Protein AF-0000000085075374 (afdb_homodimer)

Structure (mmCIF, N/CA/C/O backbone):
data_AF-0000000085075374-model_v1
#
loop_
_entity.id
_entity.type
_entity.pdbx_description
1 polymer 'UBC core domain-containing protein'
#
loop_
_atom_site.group_PDB
_atom_site.id
_atom_site.type_symbol
_atom_site.label_atom_id
_atom_site.label_alt_id
_atom_site.label_comp_id
_atom_site.label_asym_id
_atom_site.label_entity_id
_atom_site.label_seq_id
_atom_site.pdbx_PDB_ins_code
_atom_site.Cartn_x
_atom_site.Cartn_y
_atom_site.Cartn_z
_atom_site.occupancy
_atom_site.B_iso_or_equiv
_atom_site.auth_seq_id
_atom_site.auth_comp_id
_atom_site.auth_asym_id
_atom_site.auth_atom_id
_atom_site.pdbx_PDB_model_num
ATOM 1 N N . MET A 1 1 ? -16.562 29.297 14.969 1 75.25 1 MET A N 1
ATOM 2 C CA . MET A 1 1 ? -15.469 29.859 14.188 1 75.25 1 MET A CA 1
ATOM 3 C C . MET A 1 1 ? -14.445 28.797 13.82 1 75.25 1 MET A C 1
ATOM 5 O O . MET A 1 1 ? -14.445 27.703 14.398 1 75.25 1 MET A O 1
ATOM 9 N N . VAL A 1 2 ? -13.727 29.109 12.766 1 80.56 2 VAL A N 1
ATOM 10 C CA . VAL A 1 2 ? -12.695 28.188 12.297 1 80.56 2 VAL A CA 1
ATOM 11 C C . VAL A 1 2 ? -11.812 27.75 13.469 1 80.56 2 VAL A C 1
ATOM 13 O O . VAL A 1 2 ? -11.508 26.562 13.609 1 80.56 2 VAL A O 1
ATOM 16 N N . ALA A 1 3 ? -11.523 28.656 14.43 1 77.69 3 ALA A N 1
ATOM 17 C CA . ALA A 1 3 ? -10.625 28.375 15.547 1 77.69 3 ALA A CA 1
ATOM 18 C C . ALA A 1 3 ? -11.234 27.344 16.484 1 77.69 3 ALA A C 1
ATOM 20 O O . ALA A 1 3 ? -10.539 26.438 16.969 1 77.69 3 ALA A O 1
ATOM 21 N N . ASP A 1 4 ? -12.484 27.484 16.766 1 83.12 4 ASP A N 1
ATOM 22 C CA . ASP A 1 4 ? -13.148 26.547 17.672 1 83.12 4 ASP A CA 1
ATOM 23 C C . ASP A 1 4 ? -13.211 25.141 17.078 1 83.12 4 ASP A C 1
ATOM 25 O O . ASP A 1 4 ? -12.938 24.156 17.766 1 83.12 4 ASP A O 1
ATOM 29 N N . ARG A 1 5 ? -13.516 25.125 15.844 1 87.94 5 ARG A N 1
ATOM 30 C CA . ARG A 1 5 ? -13.609 23.844 15.164 1 87.94 5 ARG A CA 1
ATOM 31 C C . ARG A 1 5 ? -12.266 23.109 15.164 1 87.94 5 ARG A C 1
ATOM 33 O O . ARG A 1 5 ? -12.203 21.906 15.43 1 87.94 5 ARG A O 1
ATOM 40 N N . LEU A 1 6 ? -11.211 23.859 14.906 1 93.25 6 LEU A N 1
ATOM 41 C CA . LEU A 1 6 ? -9.891 23.25 14.773 1 93.25 6 LEU A CA 1
ATOM 42 C C . LEU A 1 6 ? -9.391 22.75 16.125 1 93.25 6 LEU A C 1
ATOM 44 O O . LEU A 1 6 ? -8.703 21.734 16.203 1 93.25 6 LEU A O 1
ATOM 48 N N . SER A 1 7 ? -9.766 23.516 17.156 1 92.44 7 SER A N 1
ATOM 49 C CA . SER A 1 7 ? -9.422 23.047 18.484 1 92.44 7 SER A CA 1
ATOM 50 C C . SER A 1 7 ? -10.062 21.703 18.781 1 92.44 7 SER A C 1
ATOM 52 O O . SER A 1 7 ? -9.414 20.797 19.312 1 92.44 7 SER A O 1
ATOM 54 N N . ASP A 1 8 ? -11.297 21.594 18.406 1 95.06 8 ASP A N 1
ATOM 55 C CA . ASP A 1 8 ? -12.016 20.328 18.594 1 95.06 8 ASP A CA 1
ATOM 56 C C . ASP A 1 8 ? -11.383 19.219 17.766 1 95.06 8 ASP A C 1
ATOM 58 O O . ASP A 1 8 ? -11.258 18.078 18.25 1 95.06 8 ASP A O 1
ATOM 62 N N . GLU A 1 9 ? -11.008 19.5 16.594 1 96.75 9 GLU A N 1
ATOM 63 C CA . GLU A 1 9 ? -10.414 18.5 15.703 1 96.75 9 GLU A CA 1
ATOM 64 C C . GLU A 1 9 ? -9.062 18.016 16.234 1 96.75 9 GLU A C 1
ATOM 66 O O . GLU A 1 9 ? -8.742 16.844 16.156 1 96.75 9 GLU A O 1
ATOM 71 N N . VAL A 1 10 ? -8.344 18.938 16.75 1 96 10 VAL A N 1
ATOM 72 C CA . VAL A 1 10 ? -7.051 18.609 17.359 1 96 10 VAL A CA 1
ATOM 73 C C . VAL A 1 10 ? -7.242 17.641 18.516 1 96 10 VAL A C 1
ATOM 75 O O . VAL A 1 10 ? -6.555 16.625 18.594 1 96 10 VAL A O 1
ATOM 78 N N . ASP A 1 11 ? -8.172 17.969 19.312 1 95.56 11 ASP A N 1
ATOM 79 C CA . ASP A 1 11 ? -8.461 17.109 20.453 1 95.56 11 ASP A CA 1
ATOM 80 C C . ASP A 1 11 ? -8.938 15.727 19.984 1 95.56 11 ASP A C 1
ATOM 82 O O . ASP A 1 11 ? -8.602 14.711 20.594 1 95.56 11 ASP A O 1
ATOM 86 N N . ALA A 1 12 ? -9.703 15.742 18.953 1 96.19 12 ALA A N 1
ATOM 87 C CA . ALA A 1 12 ? -10.258 14.5 18.422 1 96.19 12 ALA A CA 1
ATOM 88 C C . ALA A 1 12 ? -9.156 13.578 17.906 1 96.19 12 ALA A C 1
ATOM 90 O O . ALA A 1 12 ? -9.227 12.359 18.078 1 96.19 12 ALA A O 1
ATOM 91 N N . ILE A 1 13 ? -8.133 14.117 17.297 1 96.62 13 ILE A N 1
ATOM 92 C CA . ILE A 1 13 ? -7.023 13.336 16.766 1 96.62 13 ILE A CA 1
ATOM 93 C C . ILE A 1 13 ? -6.352 12.562 17.891 1 96.62 13 ILE A C 1
ATOM 95 O O . ILE A 1 13 ? -6.137 11.352 17.781 1 96.62 13 ILE A O 1
ATOM 99 N N . TYR A 1 14 ? -6.094 13.258 18.953 1 95.56 14 TYR A N 1
ATOM 100 C CA . TYR A 1 14 ? -5.41 12.656 20.094 1 95.56 14 TYR A CA 1
ATOM 101 C C . TYR A 1 14 ? -6.242 11.523 20.688 1 95.56 14 TYR A C 1
ATOM 103 O O . TYR A 1 14 ? -5.723 10.43 20.953 1 95.56 14 TYR A O 1
ATOM 111 N N . LYS A 1 15 ? -7.492 11.742 20.844 1 96.19 15 LYS A N 1
ATOM 112 C CA . LYS A 1 15 ? -8.391 10.773 21.484 1 96.19 15 LYS A CA 1
ATOM 113 C C . LYS A 1 15 ? -8.578 9.547 20.594 1 96.19 15 LYS A C 1
ATOM 115 O O . LYS A 1 15 ? -8.453 8.414 21.062 1 96.19 15 LYS A O 1
ATOM 120 N N . ILE A 1 16 ? -8.812 9.766 19.328 1 96.06 16 ILE A N 1
ATOM 121 C CA . ILE A 1 16 ? -9.148 8.688 18.422 1 96.06 16 ILE A CA 1
ATOM 122 C C . ILE A 1 16 ? -7.922 7.809 18.172 1 96.06 16 ILE A C 1
ATOM 124 O O . ILE A 1 16 ? -8.047 6.598 17.984 1 96.06 16 ILE A O 1
ATOM 128 N N . THR A 1 17 ? -6.73 8.352 18.219 1 96.38 17 THR A N 1
ATOM 129 C CA . THR A 1 17 ? -5.508 7.609 17.953 1 96.38 17 THR A CA 1
ATOM 130 C C . THR A 1 17 ? -4.898 7.078 19.25 1 96.38 17 THR A C 1
ATOM 132 O O . THR A 1 17 ? -3.777 6.566 19.25 1 96.38 17 THR A O 1
ATOM 135 N N . ASP A 1 18 ? -5.613 7.273 20.328 1 96.06 18 ASP A N 1
ATOM 136 C CA . ASP A 1 18 ? -5.152 6.84 21.641 1 96.06 18 ASP A CA 1
ATOM 137 C C . ASP A 1 18 ? -3.791 7.449 21.969 1 96.06 18 ASP A C 1
ATOM 139 O O . ASP A 1 18 ? -2.881 6.742 22.406 1 96.06 18 ASP A O 1
ATOM 143 N N . GLY A 1 19 ? -3.625 8.711 21.609 1 95.62 19 GLY A N 1
ATOM 144 C CA . GLY A 1 19 ? -2.455 9.484 22 1 95.62 19 GLY A CA 1
ATOM 145 C C . GLY A 1 19 ? -1.266 9.258 21.078 1 95.62 19 GLY A C 1
ATOM 146 O O . GLY A 1 19 ? -0.197 9.836 21.297 1 95.62 19 GLY A O 1
ATOM 147 N N . LYS A 1 20 ? -1.366 8.461 20.047 1 95.69 20 LYS A N 1
ATOM 148 C CA . LYS A 1 20 ? -0.254 8.141 19.156 1 95.69 20 LYS A CA 1
ATOM 149 C C . LYS A 1 20 ? 0.109 9.328 18.281 1 95.69 20 LYS A C 1
ATOM 151 O O . LYS A 1 20 ? 1.283 9.547 17.969 1 95.69 20 LYS A O 1
ATOM 156 N N . VAL A 1 21 ? -0.966 10.031 17.891 1 97.69 21 VAL A N 1
ATOM 157 C CA . VAL A 1 21 ? -0.763 11.219 17.062 1 97.69 21 VAL A CA 1
ATOM 158 C C . VAL A 1 21 ? -1.035 12.469 17.891 1 97.69 21 VAL A C 1
ATOM 160 O O . VAL A 1 21 ? -2.096 12.594 18.516 1 97.69 21 VAL A O 1
ATOM 163 N N . LYS A 1 22 ? -0.134 13.312 17.891 1 96.38 22 LYS A N 1
ATOM 164 C CA . LYS A 1 22 ? -0.275 14.57 18.625 1 96.38 22 LYS A CA 1
ATOM 165 C C . LYS A 1 22 ? -0.404 15.75 17.672 1 96.38 22 LYS A C 1
ATOM 167 O O . LYS A 1 22 ? 0.266 15.797 16.641 1 96.38 22 LYS A O 1
ATOM 172 N N . ALA A 1 23 ? -1.249 16.609 18.078 1 97.44 23 ALA A N 1
ATOM 173 C CA . ALA A 1 23 ? -1.458 17.828 17.281 1 97.44 23 ALA A CA 1
ATOM 174 C C . ALA A 1 23 ? -1.621 19.047 18.188 1 97.44 23 ALA A C 1
ATOM 176 O O . ALA A 1 23 ? -2.086 18.938 19.328 1 97.44 23 ALA A O 1
ATOM 177 N N . ARG A 1 24 ? -1.181 20.219 17.641 1 96.19 24 ARG A N 1
ATOM 178 C CA . ARG A 1 24 ? -1.359 21.469 18.375 1 96.19 24 ARG A CA 1
ATOM 179 C C . ARG A 1 24 ? -1.44 22.656 17.422 1 96.19 24 ARG A C 1
ATOM 181 O O . ARG A 1 24 ? -0.878 22.625 16.328 1 96.19 24 ARG A O 1
ATOM 188 N N . LYS A 1 25 ? -2.127 23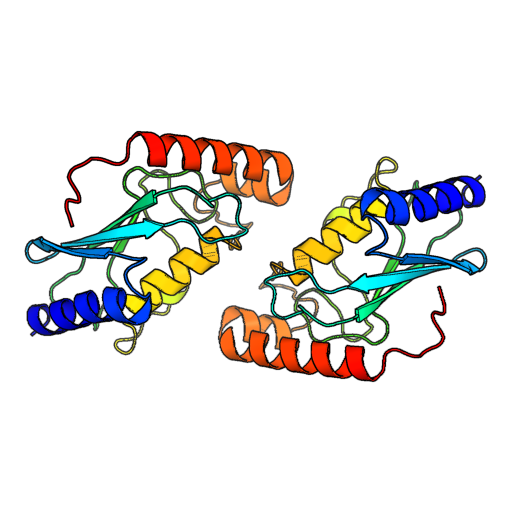.594 17.922 1 95.19 25 LYS A N 1
ATOM 189 C CA . LYS A 1 25 ? -2.137 24.859 17.203 1 95.19 25 LYS A CA 1
ATOM 190 C C . LYS A 1 25 ? -0.824 25.609 17.406 1 95.19 25 LYS A C 1
ATOM 192 O O . LYS A 1 25 ? -0.371 25.797 18.531 1 95.19 25 LYS A O 1
ATOM 197 N N . GLU A 1 26 ? -0.176 25.938 16.328 1 95.88 26 GLU A N 1
ATOM 198 C CA . GLU A 1 26 ? 1.037 26.75 16.391 1 95.88 26 GLU A CA 1
ATOM 199 C C . GLU A 1 26 ? 0.708 28.234 16.406 1 95.88 26 GLU A C 1
ATOM 201 O O . GLU A 1 26 ? 1.318 29.016 17.141 1 95.88 26 GLU A O 1
ATOM 206 N N . ASN A 1 27 ? -0.206 28.656 15.594 1 94.62 27 ASN A N 1
ATOM 207 C CA . ASN A 1 27 ? -0.747 30.016 15.477 1 94.62 27 ASN A CA 1
ATOM 208 C C . ASN A 1 27 ? -2.119 30.016 14.812 1 94.62 27 ASN A C 1
ATOM 210 O O . ASN A 1 27 ? -2.801 28.984 14.781 1 94.62 27 ASN A O 1
ATOM 214 N N . ASP A 1 28 ? -2.602 31.156 14.336 1 92.81 28 ASP A N 1
ATOM 215 C CA . ASP A 1 28 ? -3.984 31.297 13.891 1 92.81 28 ASP A CA 1
ATOM 216 C C . ASP A 1 28 ? -4.191 30.656 12.523 1 92.81 28 ASP A C 1
ATOM 218 O O . ASP A 1 28 ? -5.32 30.578 12.031 1 92.81 28 ASP A O 1
ATOM 222 N N . SER A 1 29 ? -3.162 30.125 11.914 1 96.38 29 SER A N 1
ATOM 223 C CA . SER A 1 29 ? -3.316 29.594 10.562 1 96.38 29 SER A CA 1
ATOM 224 C C . SER A 1 29 ? -2.535 28.297 10.383 1 96.38 29 SER A C 1
ATOM 226 O O . SER A 1 29 ? -2.41 27.797 9.266 1 96.38 29 SER A O 1
ATOM 228 N N . THR A 1 30 ? -1.993 27.797 11.516 1 97.75 30 THR A N 1
ATOM 229 C CA . THR A 1 30 ? -1.103 26.656 11.367 1 97.75 30 THR A CA 1
ATOM 230 C C . THR A 1 30 ? -1.326 25.641 12.484 1 97.75 30 THR A C 1
ATOM 232 O O . THR A 1 30 ? -1.421 26 13.656 1 97.75 30 THR A O 1
ATOM 235 N N . ILE A 1 31 ? -1.476 24.391 12.109 1 97.81 31 ILE A N 1
ATOM 236 C CA . ILE A 1 31 ? -1.502 23.266 13.023 1 97.81 31 ILE A CA 1
ATOM 237 C C . ILE A 1 31 ? -0.272 22.375 12.797 1 97.81 31 ILE A C 1
ATOM 239 O O . ILE A 1 31 ? 0.114 22.125 11.648 1 97.81 31 ILE A O 1
ATOM 243 N N . LEU A 1 32 ? 0.386 22.016 13.828 1 98.38 32 LEU A N 1
ATOM 244 C CA . LEU A 1 32 ? 1.497 21.062 13.773 1 98.38 32 LEU A CA 1
ATOM 245 C C . LEU A 1 32 ? 1.057 19.672 14.234 1 98.38 32 LEU A C 1
ATOM 247 O O . LEU A 1 32 ? 0.329 19.547 15.219 1 98.38 32 LEU A O 1
ATOM 251 N N . ILE A 1 33 ? 1.451 18.703 13.539 1 98.19 33 ILE A N 1
ATOM 252 C CA . ILE A 1 33 ? 1.109 17.328 13.875 1 98.19 33 ILE A CA 1
ATOM 253 C C . ILE A 1 33 ? 2.381 16.484 13.961 1 98.19 33 ILE A C 1
ATOM 255 O O . ILE A 1 33 ? 3.266 16.594 13.109 1 98.19 33 ILE A O 1
ATOM 259 N N . ALA A 1 34 ? 2.521 15.773 14.977 1 97.81 34 ALA A N 1
ATOM 260 C CA . ALA A 1 34 ? 3.533 14.727 15.102 1 97.81 34 ALA A CA 1
ATOM 261 C C . ALA A 1 34 ? 2.941 13.352 14.797 1 97.81 34 ALA A C 1
ATOM 263 O O . ALA A 1 34 ? 2.07 12.867 15.523 1 97.81 34 ALA A O 1
ATOM 264 N N . LEU A 1 35 ? 3.41 12.75 13.82 1 97.94 35 LEU A N 1
ATOM 265 C CA . LEU A 1 35 ? 2.83 11.531 13.258 1 97.94 35 LEU A CA 1
ATOM 266 C C . LEU A 1 35 ? 3.828 10.383 13.305 1 97.94 35 LEU A C 1
ATOM 268 O O . LEU A 1 35 ? 4.828 10.391 12.586 1 97.94 35 LEU A O 1
ATOM 272 N N . PRO A 1 36 ? 3.592 9.398 14.18 1 97.75 36 PRO A N 1
ATOM 273 C CA . PRO A 1 36 ? 4.441 8.211 14.102 1 97.75 36 PRO A CA 1
ATOM 274 C C . PRO A 1 36 ? 4.246 7.426 12.797 1 97.75 36 PRO A C 1
ATOM 276 O O . PRO A 1 36 ? 3.139 7.395 12.258 1 97.75 36 PRO A O 1
ATOM 279 N N . GLY A 1 37 ? 5.309 6.82 12.352 1 97.94 37 GLY A N 1
ATOM 280 C CA . GLY A 1 37 ? 5.168 6 11.156 1 97.94 37 GLY A CA 1
ATOM 281 C C . GLY A 1 37 ? 4.281 4.789 11.367 1 97.94 37 GLY A C 1
ATOM 282 O O . GLY A 1 37 ? 4.258 4.211 12.453 1 97.94 37 GLY A O 1
ATOM 283 N N . PRO A 1 38 ? 3.59 4.414 10.375 1 96.62 38 PRO A N 1
ATOM 284 C CA . PRO A 1 38 ? 2.695 3.262 10.523 1 96.62 38 PRO A CA 1
ATOM 285 C C . PRO A 1 38 ? 3.447 1.953 10.742 1 96.62 38 PRO A C 1
ATOM 287 O O . PRO A 1 38 ? 4.457 1.696 10.086 1 96.62 38 PRO A O 1
ATOM 290 N N . ALA A 1 39 ? 2.842 1.16 11.602 1 93.94 39 ALA A N 1
ATOM 291 C CA . ALA A 1 39 ? 3.42 -0.154 11.875 1 93.94 39 ALA A CA 1
ATOM 292 C C . ALA A 1 39 ? 3.422 -1.021 10.617 1 93.94 39 ALA A C 1
ATOM 294 O O . ALA A 1 39 ? 2.453 -1.023 9.852 1 93.94 39 ALA A O 1
ATOM 295 N N . GLY A 1 40 ? 4.492 -1.743 10.438 1 91.5 40 GLY A N 1
ATOM 296 C CA . GLY A 1 40 ? 4.574 -2.672 9.32 1 91.5 40 GLY A CA 1
ATOM 297 C C . GLY A 1 40 ? 4.984 -2.008 8.023 1 91.5 40 GLY A C 1
ATOM 298 O O . GLY A 1 40 ? 5.047 -2.66 6.98 1 91.5 40 GLY A O 1
ATOM 299 N N . SER A 1 41 ? 5.23 -0.747 8.062 1 95.25 41 SER A N 1
ATOM 300 C CA . SER A 1 41 ? 5.691 -0.007 6.891 1 95.25 41 SER A CA 1
ATOM 301 C C . SER A 1 41 ? 7.18 0.311 6.992 1 95.25 41 SER A C 1
ATOM 303 O O . SER A 1 41 ? 7.777 0.174 8.055 1 95.25 41 SER A O 1
ATOM 305 N N . PRO A 1 42 ? 7.793 0.655 5.84 1 96.81 42 PRO A N 1
ATOM 306 C CA . PRO A 1 42 ? 9.195 1.066 5.934 1 96.81 42 PRO A CA 1
ATOM 307 C C . PRO A 1 42 ? 9.383 2.35 6.742 1 96.81 42 PRO A C 1
ATOM 309 O O . PRO A 1 42 ? 10.508 2.705 7.09 1 96.81 42 PRO A O 1
ATOM 312 N N . TRP A 1 43 ? 8.391 2.986 7.016 1 98.25 43 TRP A N 1
ATOM 313 C CA . TRP A 1 43 ? 8.438 4.262 7.727 1 98.25 43 TRP A CA 1
ATOM 314 C C . TRP A 1 43 ? 8.227 4.062 9.219 1 98.25 43 TRP A C 1
ATOM 316 O O . TRP A 1 43 ? 8.219 5.027 9.992 1 98.25 43 TRP A O 1
ATOM 326 N N . GLU A 1 44 ? 8.125 2.77 9.492 1 96.44 44 GLU A N 1
ATOM 327 C CA . GLU A 1 44 ? 7.91 2.457 10.898 1 96.44 44 GLU A CA 1
ATOM 328 C C . GLU A 1 44 ? 9.078 2.938 11.758 1 96.44 44 GLU A C 1
ATOM 330 O O . GLU A 1 44 ? 10.203 3.041 11.273 1 96.44 44 GLU A O 1
ATOM 335 N N . ASN A 1 45 ? 8.891 3.428 12.859 1 95.19 45 ASN A N 1
ATOM 336 C CA . ASN A 1 45 ? 9.883 3.842 13.844 1 95.19 45 ASN A CA 1
ATOM 337 C C . ASN A 1 45 ? 10.352 5.273 13.609 1 95.19 45 ASN A C 1
ATOM 339 O O . ASN A 1 45 ? 11.359 5.703 14.164 1 95.19 45 ASN A O 1
ATOM 343 N N . GLY A 1 46 ? 9.797 5.875 12.695 1 97.06 46 GLY A N 1
ATOM 344 C CA . GLY A 1 46 ? 10.008 7.301 12.523 1 97.06 46 GLY A CA 1
ATOM 345 C C . GLY A 1 46 ? 8.938 8.156 13.18 1 97.06 46 GLY A C 1
ATOM 346 O O . GLY A 1 46 ? 7.844 7.664 13.469 1 97.06 46 GLY A O 1
ATOM 347 N N . MET A 1 47 ? 9.312 9.375 13.469 1 97.69 47 MET A N 1
ATOM 348 C CA . MET A 1 47 ? 8.391 10.422 13.883 1 97.69 47 MET A CA 1
ATOM 349 C C . MET A 1 47 ? 8.406 11.586 12.898 1 97.69 47 MET A C 1
ATOM 351 O O . MET A 1 47 ? 9.461 12.156 12.625 1 97.69 47 MET A O 1
ATOM 355 N N . TYR A 1 48 ? 7.258 11.922 12.43 1 98.31 48 TYR A N 1
ATOM 356 C CA . TYR A 1 48 ? 7.207 12.891 11.336 1 98.31 48 TYR A CA 1
ATOM 357 C C . TYR A 1 48 ? 6.465 14.156 11.766 1 98.31 48 TYR A C 1
ATOM 359 O O . TYR A 1 48 ? 5.449 14.078 12.461 1 98.31 48 TYR A O 1
ATOM 367 N N . SER A 1 49 ? 6.992 15.234 11.414 1 97.88 49 SER A N 1
ATOM 368 C CA . SER A 1 49 ? 6.375 16.531 11.688 1 97.88 49 SER A CA 1
ATOM 369 C C . SER A 1 49 ? 5.613 17.047 10.469 1 97.88 49 SER A C 1
ATOM 371 O O . SER A 1 49 ? 6.184 17.188 9.391 1 97.88 49 SER A O 1
ATOM 373 N N . ILE A 1 50 ? 4.355 17.297 10.734 1 98.62 50 ILE A N 1
ATOM 374 C CA . ILE A 1 50 ? 3.469 17.75 9.664 1 98.62 50 ILE A CA 1
ATOM 375 C C . ILE A 1 50 ? 2.982 19.156 9.961 1 98.62 50 ILE A C 1
ATOM 377 O O . ILE A 1 50 ? 2.557 19.453 11.078 1 98.62 50 ILE A O 1
ATOM 381 N N . VAL A 1 51 ? 3.076 19.953 8.969 1 98.75 51 VAL A N 1
ATOM 382 C CA . VAL A 1 51 ? 2.562 21.328 9.062 1 98.75 51 VAL A CA 1
ATOM 383 C C . VAL A 1 51 ? 1.277 21.438 8.242 1 98.75 51 VAL A C 1
ATOM 385 O O . VAL A 1 51 ? 1.275 21.203 7.035 1 98.75 51 VAL A O 1
ATOM 388 N N . VAL A 1 52 ? 0.226 21.75 8.898 1 98.69 52 VAL A N 1
ATOM 389 C CA . VAL A 1 52 ? -1.052 22.016 8.242 1 98.69 52 VAL A CA 1
ATOM 390 C C . VAL A 1 52 ? -1.349 23.5 8.25 1 98.69 52 VAL A C 1
ATOM 392 O O . VAL A 1 52 ? -1.458 24.109 9.32 1 98.69 52 VAL A O 1
ATOM 395 N N . SER A 1 53 ? -1.463 24.078 7.082 1 98.56 53 SER A N 1
ATOM 396 C CA . SER A 1 53 ? -1.774 25.5 6.941 1 98.56 53 SER A CA 1
ATOM 397 C C . SER A 1 53 ? -3.182 25.703 6.391 1 98.56 53 SER A C 1
ATOM 399 O O . SER A 1 53 ? -3.551 25.109 5.379 1 98.56 53 SER A O 1
ATOM 401 N N . TYR A 1 54 ? -3.91 26.516 7.078 1 97.44 54 TYR A N 1
ATOM 402 C CA . TYR A 1 54 ? -5.301 26.719 6.688 1 97.44 54 TYR A CA 1
ATOM 403 C C . TYR A 1 54 ? -5.633 28.219 6.617 1 97.44 54 TYR A C 1
ATOM 405 O O . TYR A 1 54 ? -5.027 29.031 7.316 1 97.44 54 TYR A O 1
ATOM 413 N N . GLY A 1 55 ? -6.566 28.531 5.797 1 95.62 55 GLY A N 1
ATOM 414 C CA . GLY A 1 55 ? -7.027 29.906 5.691 1 95.62 55 GLY A CA 1
ATOM 415 C C . GLY A 1 55 ? -8.344 30.141 6.402 1 95.62 55 GLY A C 1
ATOM 416 O O . GLY A 1 55 ? -8.836 29.281 7.129 1 95.62 55 GLY A O 1
ATOM 417 N N . LYS A 1 56 ? -8.898 31.344 6.156 1 94 56 LYS A N 1
ATOM 418 C CA . LYS A 1 56 ? -10.141 31.75 6.805 1 94 56 LYS A CA 1
ATOM 419 C C . LYS A 1 56 ? -11.32 30.938 6.281 1 94 56 LYS A C 1
ATOM 421 O O . LYS A 1 56 ? -12.375 30.875 6.926 1 94 56 LYS A O 1
ATOM 426 N N . GLN A 1 57 ? -11.148 30.281 5.207 1 96 57 GLN A N 1
ATOM 427 C CA . GLN A 1 57 ? -12.25 29.594 4.547 1 96 57 GLN A CA 1
ATOM 428 C C . GLN A 1 57 ? -12.297 28.125 4.945 1 96 57 GLN A C 1
ATOM 430 O O . GLN A 1 57 ? -13.156 27.375 4.48 1 96 57 GLN A O 1
ATOM 435 N N . TYR A 1 58 ? -11.469 27.75 5.75 1 96.69 58 TYR A N 1
ATOM 436 C CA . TYR A 1 58 ? -11.578 26.391 6.281 1 96.69 58 TYR A CA 1
ATOM 437 C C . TYR A 1 58 ? -12.883 26.219 7.059 1 96.69 58 TYR A C 1
ATOM 439 O O . TYR A 1 58 ? -13.258 27.078 7.848 1 96.69 58 TYR A O 1
ATOM 447 N N . PRO A 1 59 ? -13.469 25.172 6.875 1 96.44 59 PRO A N 1
ATOM 448 C CA . PRO A 1 59 ? -13.195 23.953 6.129 1 96.44 59 PRO A CA 1
ATOM 449 C C . PRO A 1 59 ? -13.812 23.953 4.734 1 96.44 59 PRO A C 1
ATOM 451 O O . PRO A 1 59 ? -13.867 22.922 4.07 1 96.44 59 PRO A O 1
ATOM 454 N N . ASP A 1 60 ? -14.273 25.094 4.254 1 97.31 60 ASP A N 1
ATOM 455 C CA . ASP A 1 60 ? -14.812 25.156 2.902 1 97.31 60 ASP A CA 1
ATOM 456 C C . ASP A 1 60 ? -13.727 24.938 1.859 1 97.31 60 ASP A C 1
ATOM 458 O O . ASP A 1 60 ? -13.992 24.438 0.767 1 97.31 60 ASP A O 1
ATOM 462 N N . VAL A 1 61 ? -12.523 25.328 2.236 1 97.25 61 VAL A N 1
ATOM 463 C CA . VAL A 1 61 ? -11.344 25.141 1.395 1 97.25 61 VAL A CA 1
ATOM 464 C C . VAL A 1 61 ? -10.336 24.25 2.117 1 97.25 61 VAL A C 1
ATOM 466 O O . VAL A 1 61 ? -10.109 24.406 3.32 1 97.25 61 VAL A O 1
ATOM 469 N N . ALA A 1 62 ? -9.766 23.359 1.355 1 98.12 62 ALA A N 1
ATOM 470 C CA . ALA A 1 62 ? -8.781 22.438 1.923 1 98.12 62 ALA A CA 1
ATOM 471 C C . ALA A 1 62 ? -7.578 23.188 2.482 1 98.12 62 ALA A C 1
ATOM 473 O O . ALA A 1 62 ? -7.18 24.219 1.939 1 98.12 62 ALA A O 1
ATOM 474 N N . PRO A 1 63 ? -6.992 22.719 3.539 1 98.31 63 PRO A N 1
ATOM 475 C CA . PRO A 1 63 ? -5.691 23.234 3.961 1 98.31 63 PRO A CA 1
ATOM 476 C C . PRO A 1 63 ? -4.539 22.719 3.105 1 98.31 63 PRO A C 1
ATOM 478 O O . PRO A 1 63 ? -4.738 21.828 2.273 1 98.31 63 PRO A O 1
ATOM 481 N N . THR A 1 64 ? -3.395 23.297 3.229 1 98.5 64 THR A N 1
ATOM 482 C CA . THR A 1 64 ? -2.17 22.734 2.672 1 98.5 64 THR A CA 1
ATOM 483 C C . THR A 1 64 ? -1.438 21.891 3.715 1 98.5 64 THR A C 1
ATOM 485 O O . THR A 1 64 ? -1.431 22.234 4.898 1 98.5 64 THR A O 1
ATOM 488 N N . VAL A 1 65 ? -0.868 20.828 3.305 1 98.88 65 VAL A N 1
ATOM 489 C CA . VAL A 1 65 ? -0.216 19.891 4.207 1 98.88 65 VAL A CA 1
ATOM 490 C C . VAL A 1 65 ? 1.218 19.641 3.746 1 98.88 65 VAL A C 1
ATOM 492 O O . VAL A 1 65 ? 1.462 19.391 2.564 1 98.88 65 VAL A O 1
ATOM 495 N N . ARG A 1 66 ? 2.129 19.703 4.699 1 98.75 66 ARG A N 1
ATOM 496 C CA . ARG A 1 66 ? 3.539 19.531 4.363 1 98.75 66 ARG A CA 1
ATOM 497 C C . ARG A 1 66 ? 4.258 18.719 5.426 1 98.75 66 ARG A C 1
ATOM 499 O O . ARG A 1 66 ? 3.998 18.875 6.621 1 98.75 66 ARG A O 1
ATOM 506 N N . PHE A 1 67 ? 5.125 17.906 4.938 1 98.62 67 PHE A N 1
ATOM 507 C CA . PHE A 1 67 ? 6.125 17.344 5.836 1 98.62 67 PHE A CA 1
ATOM 508 C C . PHE A 1 67 ? 7.246 18.344 6.09 1 98.62 67 PHE A C 1
ATOM 510 O O . PHE A 1 67 ? 7.754 18.969 5.156 1 98.62 67 PHE A O 1
ATOM 517 N N . SER A 1 68 ? 7.637 18.469 7.367 1 97.38 68 SER A N 1
ATOM 518 C CA . SER A 1 68 ? 8.742 19.359 7.727 1 97.38 68 SER A CA 1
ATOM 519 C C . SER A 1 68 ? 9.648 18.703 8.773 1 97.38 68 SER A C 1
ATOM 521 O O . SER A 1 68 ? 9.312 18.688 9.961 1 97.38 68 SER A O 1
ATOM 523 N N . PRO A 1 69 ? 10.859 18.219 8.461 1 97.56 69 PRO A N 1
ATOM 524 C CA . PRO A 1 69 ? 11.461 18.328 7.129 1 97.56 69 PRO A CA 1
ATOM 525 C C . PRO A 1 69 ? 10.797 17.422 6.102 1 97.56 69 PRO A C 1
ATOM 527 O O . PRO A 1 69 ? 10.102 16.469 6.473 1 97.56 69 PRO A O 1
ATOM 530 N N . ALA A 1 70 ? 11.07 17.734 4.805 1 98.19 70 ALA A N 1
ATOM 531 C CA . ALA A 1 70 ? 10.594 16.891 3.721 1 98.19 70 ALA A CA 1
ATOM 532 C C . ALA A 1 70 ? 11.242 15.508 3.779 1 98.19 70 ALA A C 1
ATOM 534 O O . ALA A 1 70 ? 12.359 15.359 4.273 1 98.19 70 ALA A O 1
ATOM 535 N N . ILE A 1 71 ? 10.5 14.57 3.312 1 98.38 71 ILE A N 1
ATOM 536 C CA . ILE A 1 71 ? 11.062 13.234 3.168 1 98.38 71 ILE A CA 1
ATOM 537 C C . ILE A 1 71 ? 10.953 12.781 1.711 1 98.38 71 ILE A C 1
ATOM 539 O O . ILE A 1 71 ? 10.078 13.25 0.974 1 98.38 71 ILE A O 1
ATOM 543 N N . SER A 1 72 ? 11.852 11.867 1.338 1 98.12 72 SER A N 1
ATOM 544 C CA . SER A 1 72 ? 11.805 11.312 -0.011 1 98.12 72 SER A CA 1
ATOM 545 C C . SER A 1 72 ? 10.711 10.258 -0.135 1 98.12 72 SER A C 1
ATOM 547 O O . SER A 1 72 ? 10.898 9.117 0.302 1 98.12 72 SER A O 1
ATOM 549 N N . HIS A 1 73 ? 9.641 10.578 -0.72 1 98.31 73 HIS A N 1
ATOM 550 C CA . HIS A 1 73 ? 8.453 9.75 -0.894 1 98.31 73 HIS A CA 1
ATOM 551 C C . HIS A 1 73 ? 7.73 10.086 -2.195 1 98.31 73 HIS A C 1
ATOM 553 O O . HIS A 1 73 ? 7.676 11.258 -2.598 1 98.31 73 HIS A O 1
ATOM 559 N N . PRO A 1 74 ? 7.105 9.141 -2.783 1 97.06 74 PRO A N 1
ATOM 560 C CA . PRO A 1 74 ? 6.488 9.367 -4.094 1 97.06 74 PRO A CA 1
ATOM 561 C C . PRO A 1 74 ? 5.406 10.438 -4.059 1 97.06 74 PRO A C 1
ATOM 563 O O . PRO A 1 74 ? 5.137 11.086 -5.074 1 97.06 74 PRO A O 1
ATOM 566 N N . ASN A 1 75 ? 4.781 10.664 -2.924 1 97.06 75 ASN A N 1
ATOM 567 C CA . ASN A 1 75 ? 3.656 11.586 -2.834 1 97.06 75 ASN A CA 1
ATOM 568 C C . ASN A 1 75 ? 4.062 12.906 -2.184 1 97.06 75 ASN A C 1
ATOM 570 O O . ASN A 1 75 ? 3.207 13.727 -1.844 1 97.06 75 ASN A O 1
ATOM 574 N N . ILE A 1 76 ? 5.316 13.094 -1.959 1 98.31 76 ILE A N 1
ATOM 575 C CA . ILE A 1 76 ? 5.781 14.273 -1.243 1 98.31 76 ILE A CA 1
ATOM 576 C C . ILE A 1 76 ? 6.789 15.039 -2.1 1 98.31 76 ILE A C 1
ATOM 578 O O . ILE A 1 76 ? 7.801 14.469 -2.527 1 98.31 76 ILE A O 1
ATOM 582 N N . PHE A 1 77 ? 6.453 16.281 -2.309 1 98.12 77 PHE A N 1
ATOM 583 C CA . PHE A 1 77 ? 7.328 17.141 -3.096 1 98.12 77 PHE A CA 1
ATOM 584 C C . PHE A 1 77 ? 8.602 17.469 -2.326 1 98.12 77 PHE A C 1
ATOM 586 O O . PHE A 1 77 ? 8.672 17.266 -1.112 1 98.12 77 PHE A O 1
ATOM 593 N N . ALA A 1 78 ? 9.562 18 -3.082 1 97.69 78 ALA A N 1
ATOM 594 C CA . ALA A 1 78 ? 10.812 18.422 -2.459 1 97.69 78 ALA A CA 1
ATOM 595 C C . ALA A 1 78 ? 10.562 19.484 -1.39 1 97.69 78 ALA A C 1
ATOM 597 O O . ALA A 1 78 ? 11.305 19.562 -0.406 1 97.69 78 ALA A O 1
ATOM 598 N N . SER A 1 79 ? 9.5 20.25 -1.544 1 98.06 79 SER A N 1
ATOM 599 C CA . SER A 1 79 ? 9.141 21.297 -0.598 1 98.06 79 SER A CA 1
ATOM 600 C C . SER A 1 79 ? 8.523 20.703 0.668 1 98.06 79 SER A C 1
ATOM 602 O O . SER A 1 79 ? 8.367 21.406 1.67 1 98.06 79 SER A O 1
ATOM 604 N N . GLY A 1 80 ? 8.164 19.469 0.579 1 98.62 80 GLY A N 1
ATOM 605 C CA . GLY A 1 80 ? 7.449 18.812 1.664 1 98.62 80 GLY A CA 1
ATOM 606 C C . GLY A 1 80 ? 5.953 18.766 1.438 1 98.62 80 GLY A C 1
ATOM 607 O O . GLY A 1 80 ? 5.242 18.031 2.135 1 98.62 80 GLY A O 1
ATOM 608 N N . LYS A 1 81 ? 5.512 19.531 0.433 1 98.62 81 LYS A N 1
ATOM 609 C CA . LYS A 1 81 ? 4.082 19.516 0.125 1 98.62 81 LYS A CA 1
ATOM 610 C C . LYS A 1 81 ? 3.619 18.125 -0.273 1 98.62 81 LYS A C 1
ATOM 612 O O . LYS A 1 81 ? 4.305 17.422 -1.022 1 98.62 81 LYS A O 1
ATOM 617 N N . VAL A 1 82 ? 2.445 17.781 0.188 1 98.25 82 VAL A N 1
ATOM 618 C CA . VAL A 1 82 ? 1.967 16.422 -0.04 1 98.25 82 VAL A CA 1
ATOM 619 C C . VAL A 1 82 ? 0.854 16.438 -1.086 1 98.25 82 VAL A C 1
ATOM 621 O O . VAL A 1 82 ? 0.002 17.328 -1.084 1 98.25 82 VAL A O 1
ATOM 624 N N . SER A 1 83 ? 0.907 15.516 -1.901 1 96 83 SER A N 1
ATOM 625 C CA . SER A 1 83 ? -0.212 15.25 -2.799 1 96 83 SER A CA 1
ATOM 626 C C . SER A 1 83 ? -1.101 14.133 -2.258 1 96 83 SER A C 1
ATOM 628 O O . SER A 1 83 ? -0.689 12.969 -2.211 1 96 83 SER A O 1
ATOM 630 N N . LEU A 1 84 ? -2.289 14.477 -1.865 1 93.69 84 LEU A N 1
ATOM 631 C CA . LEU A 1 84 ? -3.26 13.523 -1.34 1 93.69 84 LEU A CA 1
ATOM 632 C C . LEU A 1 84 ? -4.59 13.641 -2.076 1 93.69 84 LEU A C 1
ATOM 634 O O . LEU A 1 84 ? -5.059 14.742 -2.348 1 93.69 84 LEU A O 1
ATOM 638 N N . LYS A 1 85 ? -5.164 12.578 -2.301 1 89.62 85 LYS A N 1
ATOM 639 C CA . LYS A 1 85 ? -6.449 12.57 -2.998 1 89.62 85 LYS A CA 1
ATOM 640 C C . LYS A 1 85 ? -7.527 13.266 -2.172 1 89.62 85 LYS A C 1
ATOM 642 O O . LYS A 1 85 ? -8.383 13.969 -2.717 1 89.62 85 LYS A O 1
ATOM 647 N N . VAL A 1 86 ? -7.484 13.078 -0.85 1 93.81 86 VAL A N 1
ATOM 648 C CA . VAL A 1 86 ? -8.492 13.664 0.026 1 93.81 86 VAL A CA 1
ATOM 649 C C . VAL A 1 86 ? -8.43 15.188 -0.06 1 93.81 86 VAL A C 1
ATOM 651 O O . VAL A 1 86 ? -9.461 15.859 0.047 1 93.81 86 VAL A O 1
ATOM 654 N N . LEU A 1 87 ? -7.277 15.75 -0.255 1 96.69 87 LEU A N 1
ATOM 655 C CA . LEU A 1 87 ? -7.109 17.203 -0.385 1 96.69 87 LEU A CA 1
ATOM 656 C C . LEU A 1 87 ? -7.582 17.672 -1.753 1 96.69 87 LEU A C 1
ATOM 658 O O . LEU A 1 87 ? -8.125 18.781 -1.876 1 96.69 87 LEU A O 1
ATOM 662 N N . GLU A 1 88 ? -7.355 16.844 -2.717 1 92.88 88 GLU A N 1
ATOM 663 C CA . GLU A 1 88 ? -7.781 17.172 -4.078 1 92.88 88 GLU A CA 1
ATOM 664 C C . GLU A 1 88 ? -9.297 17.094 -4.211 1 92.88 88 GLU A C 1
ATOM 666 O O . GLU A 1 88 ? -9.891 17.844 -5 1 92.88 88 GLU A O 1
ATOM 671 N N . ASN A 1 89 ? -9.906 16.219 -3.533 1 93.5 89 ASN A N 1
ATOM 672 C CA . ASN A 1 89 ? -11.352 16.047 -3.549 1 93.5 89 ASN A CA 1
ATOM 673 C C . ASN A 1 89 ? -11.984 16.484 -2.232 1 93.5 89 ASN A C 1
ATOM 675 O O . ASN A 1 89 ? -12.906 15.82 -1.73 1 93.5 89 ASN A O 1
ATOM 679 N N . TRP A 1 90 ? -11.578 17.531 -1.683 1 96.75 90 TRP A N 1
ATOM 680 C CA . TRP A 1 90 ? -11.914 18.016 -0.344 1 96.75 90 TRP A CA 1
ATOM 681 C C . TRP A 1 90 ? -13.359 18.5 -0.291 1 96.75 90 TRP A C 1
ATOM 683 O O . TRP A 1 90 ? -13.828 19.188 -1.204 1 96.75 90 TRP A O 1
ATOM 693 N N . THR A 1 91 ? -13.992 18.078 0.726 1 96.44 91 THR A N 1
ATOM 694 C CA . THR A 1 91 ? -15.297 18.641 1.07 1 96.44 91 THR A CA 1
ATOM 695 C C . THR A 1 91 ? -15.32 19.109 2.523 1 96.44 91 THR A C 1
ATOM 697 O O . THR A 1 91 ? -14.5 18.672 3.332 1 96.44 91 THR A O 1
ATOM 700 N N . LYS A 1 92 ? -16.25 20.016 2.83 1 95.75 92 LYS A N 1
ATOM 701 C CA . LYS A 1 92 ? -16.312 20.625 4.156 1 95.75 92 LYS A CA 1
ATOM 702 C C . LYS A 1 92 ? -16.578 19.578 5.23 1 95.75 92 LYS A C 1
ATOM 704 O O . LYS A 1 92 ? -16.453 19.859 6.426 1 95.75 92 LYS A O 1
ATOM 709 N N . LYS A 1 93 ? -16.938 18.391 4.75 1 94.88 93 LYS A N 1
ATOM 710 C CA . LYS A 1 93 ? -17.219 17.344 5.723 1 94.88 93 LYS A CA 1
ATOM 711 C C . LYS A 1 93 ? -15.922 16.734 6.266 1 94.88 93 LYS A C 1
ATOM 713 O O . LYS A 1 93 ? -15.93 16.062 7.297 1 94.88 93 LYS A O 1
ATOM 718 N N . PHE A 1 94 ? -14.828 16.891 5.648 1 95.88 94 PHE A N 1
ATOM 719 C CA . PHE A 1 94 ? -13.562 16.328 6.078 1 95.88 94 PHE A CA 1
ATOM 720 C C . PHE A 1 94 ? -12.945 17.141 7.207 1 95.88 94 PHE A C 1
ATOM 722 O O . PHE A 1 94 ? -13.227 18.344 7.332 1 95.88 94 PHE A O 1
ATOM 729 N N . THR A 1 95 ? -12.195 16.469 8.039 1 96.69 95 THR A N 1
ATOM 730 C CA . THR A 1 95 ? -11.508 17.094 9.164 1 96.69 95 THR A CA 1
ATOM 731 C C . THR A 1 95 ? -10.023 16.766 9.148 1 96.69 95 THR A C 1
ATOM 733 O O . THR A 1 95 ? -9.547 16.094 8.227 1 96.69 95 THR A O 1
ATOM 736 N N . LEU A 1 96 ? -9.289 17.172 10.117 1 97.62 96 LEU A N 1
ATOM 737 C CA . LEU A 1 96 ? -7.879 16.844 10.297 1 97.62 96 LEU A CA 1
ATOM 738 C C . LEU A 1 96 ? -7.676 15.344 10.445 1 97.62 96 LEU A C 1
ATOM 740 O O . LEU A 1 96 ? -6.633 14.82 10.047 1 97.62 96 LEU A O 1
ATOM 744 N N . LEU A 1 97 ? -8.688 14.789 11 1 96.81 97 LEU A N 1
ATOM 745 C CA . LEU A 1 97 ? -8.586 13.344 11.18 1 96.81 97 LEU A CA 1
ATOM 746 C C . LEU A 1 97 ? -8.469 12.633 9.828 1 96.81 97 LEU A C 1
ATOM 748 O O . LEU A 1 97 ? -7.695 11.68 9.688 1 96.81 97 LEU A O 1
ATOM 752 N N . GLU A 1 98 ? -9.227 13.023 8.805 1 95.62 98 GLU A N 1
ATOM 753 C CA . GLU A 1 98 ? -9.125 12.453 7.465 1 95.62 98 GLU A CA 1
ATOM 754 C C . GLU A 1 98 ? -7.738 12.68 6.875 1 95.62 98 GLU A C 1
ATOM 756 O O . GLU A 1 98 ? -7.203 11.805 6.188 1 95.62 98 GLU A O 1
ATOM 761 N N . ILE A 1 99 ? -7.211 13.852 7.148 1 97.81 99 ILE A N 1
ATOM 762 C CA . ILE A 1 99 ? -5.871 14.156 6.66 1 97.81 99 ILE A CA 1
ATOM 763 C C . ILE A 1 99 ? -4.863 13.188 7.277 1 97.81 99 ILE A C 1
ATOM 765 O O . ILE A 1 99 ? -4.062 12.578 6.562 1 97.81 99 ILE A O 1
ATOM 769 N N . VAL A 1 100 ? -4.961 13.008 8.562 1 98.19 100 VAL A N 1
ATOM 770 C CA . VAL A 1 100 ? -4.051 12.125 9.281 1 98.19 100 VAL A CA 1
ATOM 771 C C . VAL A 1 100 ? -4.18 10.703 8.75 1 98.19 100 VAL A C 1
ATOM 773 O O . VAL A 1 100 ? -3.176 10.047 8.461 1 98.19 100 VAL A O 1
ATOM 776 N N . ALA A 1 101 ? -5.344 10.242 8.609 1 96 101 ALA A N 1
ATOM 777 C CA . ALA A 1 101 ? -5.586 8.891 8.125 1 96 101 ALA A CA 1
ATOM 778 C C . ALA A 1 101 ? -4.973 8.688 6.738 1 96 101 ALA A C 1
ATOM 780 O O . ALA A 1 101 ? -4.395 7.633 6.457 1 96 101 ALA A O 1
ATOM 781 N N . ASN A 1 102 ? -5.145 9.672 5.883 1 96.12 102 ASN A N 1
ATOM 782 C CA . ASN A 1 102 ? -4.617 9.562 4.523 1 96.12 102 ASN A CA 1
ATOM 783 C C . ASN A 1 102 ? -3.096 9.648 4.504 1 96.12 102 ASN A C 1
ATOM 785 O O . ASN A 1 102 ? -2.443 9.008 3.678 1 96.12 102 ASN A O 1
ATOM 789 N N . LEU A 1 103 ? -2.562 10.406 5.383 1 98.12 103 LEU A N 1
ATOM 790 C CA . LEU A 1 103 ? -1.109 10.43 5.512 1 98.12 103 LEU A CA 1
ATOM 791 C C . LEU A 1 103 ? -0.575 9.055 5.902 1 98.12 103 LEU A C 1
ATOM 793 O O . LEU A 1 103 ? 0.418 8.586 5.34 1 98.12 103 LEU A O 1
ATOM 797 N N . TYR A 1 104 ? -1.232 8.422 6.891 1 96.81 104 TYR A N 1
ATOM 798 C CA . TYR A 1 104 ? -0.847 7.066 7.258 1 96.81 104 TYR A CA 1
ATOM 799 C C . TYR A 1 104 ? -0.936 6.133 6.055 1 96.81 104 TYR A C 1
ATOM 801 O O . TYR A 1 104 ? -0.047 5.305 5.836 1 96.81 104 TYR A O 1
ATOM 809 N N . GLU A 1 105 ? -1.954 6.328 5.348 1 94.38 105 GLU A N 1
ATOM 810 C CA . GLU A 1 105 ? -2.201 5.434 4.223 1 94.38 105 GLU A CA 1
ATOM 811 C C . GLU A 1 105 ? -1.09 5.531 3.184 1 94.38 105 GLU A C 1
ATOM 813 O O . GLU A 1 105 ? -0.568 4.516 2.725 1 94.38 105 GLU A O 1
ATOM 818 N N . ILE A 1 106 ? -0.708 6.742 2.803 1 96.25 106 ILE A N 1
ATOM 819 C CA . ILE A 1 106 ? 0.277 6.879 1.736 1 96.25 106 ILE A CA 1
ATOM 820 C C . ILE A 1 106 ? 1.645 6.414 2.234 1 96.25 106 ILE A C 1
ATOM 822 O O . ILE A 1 106 ? 2.477 5.957 1.449 1 96.25 106 ILE A O 1
ATOM 826 N N . LEU A 1 107 ? 1.899 6.574 3.551 1 97.69 107 LEU A N 1
ATOM 827 C CA . LEU A 1 107 ? 3.162 6.07 4.082 1 97.69 107 LEU A CA 1
ATOM 828 C C . LEU A 1 107 ? 3.205 4.547 4.031 1 97.69 107 LEU A C 1
ATOM 830 O O . LEU A 1 107 ? 4.27 3.961 3.824 1 97.69 107 LEU A O 1
ATOM 834 N N . LYS A 1 108 ? 2.084 3.955 4.16 1 95.5 108 LYS A N 1
ATOM 835 C CA . LYS A 1 108 ? 1.998 2.5 4.078 1 95.5 108 LYS A CA 1
ATOM 836 C C . LYS A 1 108 ? 2.006 2.029 2.627 1 95.5 108 LYS A C 1
ATOM 838 O O . LYS A 1 108 ? 2.748 1.113 2.27 1 95.5 108 LYS A O 1
ATOM 843 N N . CYS A 1 109 ? 1.175 2.672 1.835 1 95.75 109 CYS A N 1
ATOM 844 C CA . CYS A 1 109 ? 0.992 2.314 0.432 1 95.75 109 CYS A CA 1
ATOM 845 C C . CYS A 1 109 ? 1.055 3.549 -0.458 1 95.75 109 CYS A C 1
ATOM 847 O O . CYS A 1 109 ? 0.031 4.18 -0.727 1 95.75 109 CYS A O 1
ATOM 849 N N . PRO A 1 110 ? 2.223 3.842 -0.99 1 96 110 PRO A N 1
ATOM 850 C CA . PRO A 1 110 ? 2.348 5.023 -1.847 1 96 110 PRO A CA 1
ATOM 851 C C . PRO A 1 110 ? 1.42 4.977 -3.059 1 96 110 PRO A C 1
ATOM 853 O O . PRO A 1 110 ? 1.223 3.91 -3.648 1 96 110 PRO A O 1
ATOM 856 N N . GLU A 1 111 ? 0.845 6.055 -3.338 1 91.44 111 GLU A N 1
ATOM 857 C CA . GLU A 1 111 ? 0.066 6.227 -4.559 1 91.44 111 GLU A CA 1
ATOM 858 C C . GLU A 1 111 ? 0.922 6.805 -5.684 1 91.44 111 GLU A C 1
ATOM 860 O O . GLU A 1 111 ? 0.958 8.023 -5.883 1 91.44 111 GLU A O 1
ATOM 865 N N . VAL A 1 112 ? 1.447 6.012 -6.434 1 88.25 112 VAL A N 1
ATOM 866 C CA . VAL A 1 112 ? 2.439 6.441 -7.414 1 88.25 112 VAL A CA 1
ATOM 867 C C . VAL A 1 112 ? 1.749 6.773 -8.734 1 88.25 112 VAL A C 1
ATOM 869 O O . VAL A 1 112 ? 1.106 5.914 -9.344 1 88.25 112 VAL A O 1
ATOM 872 N N . GLU A 1 113 ? 1.808 7.984 -9.039 1 79.75 113 GLU A N 1
ATOM 873 C CA . GLU A 1 113 ? 1.37 8.414 -10.367 1 79.75 113 GLU A CA 1
ATOM 874 C C . GLU A 1 113 ? 2.525 8.391 -11.367 1 79.75 113 GLU A C 1
ATOM 876 O O . GLU A 1 113 ? 3.506 9.117 -11.203 1 79.75 113 GLU A O 1
ATOM 881 N N . THR A 1 114 ? 2.373 7.594 -12.398 1 76.94 114 THR A N 1
ATOM 882 C CA . THR A 1 114 ? 3.492 7.41 -13.312 1 76.94 114 THR A CA 1
ATOM 883 C C . THR A 1 114 ? 3.652 8.625 -14.219 1 76.94 114 THR A C 1
ATOM 885 O O . THR A 1 114 ? 4.766 8.945 -14.641 1 76.94 114 THR A O 1
ATOM 888 N N . ASP A 1 115 ? 2.6 9.328 -14.398 1 81.19 115 ASP A N 1
ATOM 889 C CA . ASP A 1 115 ? 2.668 10.43 -15.352 1 81.19 115 ASP A CA 1
ATOM 890 C C . ASP A 1 115 ? 3.135 11.719 -14.68 1 81.19 115 ASP A C 1
ATOM 892 O O . ASP A 1 115 ? 3.869 12.508 -15.273 1 81.19 115 ASP A O 1
ATOM 896 N N . GLN A 1 116 ? 2.809 11.977 -13.477 1 85.81 116 GLN A N 1
ATOM 897 C CA . GLN A 1 116 ? 3.145 13.203 -12.75 1 85.81 116 GLN A CA 1
ATOM 898 C C . GLN A 1 116 ? 3.438 12.906 -11.281 1 85.81 116 GLN A C 1
ATOM 900 O O . GLN A 1 116 ? 2.682 13.312 -10.398 1 85.81 116 GLN A O 1
ATOM 905 N N . PRO A 1 117 ? 4.562 12.336 -11.062 1 89.69 117 PRO A N 1
ATOM 906 C CA . PRO A 1 117 ? 4.867 12.047 -9.664 1 89.69 117 PRO A CA 1
ATOM 907 C C . PRO A 1 117 ? 5.312 13.281 -8.891 1 89.69 117 PRO A C 1
ATOM 909 O O . PRO A 1 117 ? 5.949 14.172 -9.453 1 89.69 117 PRO A O 1
ATOM 912 N N . SER A 1 118 ? 4.98 13.383 -7.652 1 95.25 118 SER A N 1
ATOM 913 C CA . SER A 1 118 ? 5.402 14.477 -6.785 1 95.25 118 SER A CA 1
ATOM 914 C C . SER A 1 118 ? 6.898 14.414 -6.5 1 95.25 118 SER A C 1
ATOM 916 O O . SER A 1 118 ? 7.531 15.43 -6.227 1 95.25 118 SER A O 1
ATOM 918 N N . ASN A 1 119 ? 7.477 13.289 -6.578 1 97.25 119 ASN A N 1
ATOM 919 C CA . ASN A 1 119 ? 8.898 13.008 -6.375 1 97.25 119 ASN A CA 1
ATOM 920 C C . ASN A 1 119 ? 9.398 11.945 -7.344 1 97.25 119 ASN A C 1
ATOM 922 O O . ASN A 1 119 ? 9.156 10.75 -7.141 1 97.25 119 ASN A O 1
ATOM 926 N N . LEU A 1 120 ? 10.07 12.328 -8.305 1 95.38 120 LEU A N 1
ATOM 927 C CA . LEU A 1 120 ? 10.461 11.469 -9.414 1 95.38 120 LEU A CA 1
ATOM 928 C C . LEU A 1 120 ? 11.367 10.336 -8.93 1 95.38 120 LEU A C 1
ATOM 930 O O . LEU A 1 120 ? 11.141 9.172 -9.273 1 95.38 120 LEU A O 1
ATOM 934 N N . GLU A 1 121 ? 12.344 10.727 -8.195 1 95.75 121 GLU A N 1
ATOM 935 C CA . GLU A 1 121 ? 13.305 9.727 -7.73 1 95.75 121 GLU A CA 1
ATOM 936 C C . GLU A 1 121 ? 12.633 8.672 -6.859 1 95.75 121 GLU A C 1
ATOM 938 O O . GLU A 1 121 ? 12.836 7.473 -7.055 1 95.75 121 GLU A O 1
ATOM 943 N N . ALA A 1 122 ? 11.844 9.078 -5.875 1 97.12 122 ALA A N 1
ATOM 944 C CA . ALA A 1 122 ? 11.148 8.148 -4.984 1 97.12 122 ALA A CA 1
ATOM 945 C C . ALA A 1 122 ? 10.156 7.281 -5.758 1 97.12 122 ALA A C 1
ATOM 947 O O . ALA A 1 122 ? 10.039 6.082 -5.5 1 97.12 122 ALA A O 1
ATOM 948 N N . ALA A 1 123 ? 9.492 7.879 -6.695 1 95.31 123 ALA A N 1
ATOM 949 C CA . ALA A 1 123 ? 8.555 7.133 -7.527 1 95.31 123 ALA A CA 1
ATOM 950 C C . ALA A 1 123 ? 9.273 6.059 -8.336 1 95.31 123 ALA A C 1
ATOM 952 O O . ALA A 1 123 ? 8.82 4.91 -8.398 1 95.31 123 ALA A O 1
ATOM 953 N N . TYR A 1 124 ? 10.352 6.473 -8.922 1 93 124 TYR A N 1
ATOM 954 C CA . TYR A 1 124 ? 11.156 5.551 -9.719 1 93 124 TYR A CA 1
ATOM 955 C C . TYR A 1 124 ? 11.609 4.363 -8.883 1 93 124 TYR A C 1
ATOM 957 O O . TYR A 1 124 ? 11.453 3.209 -9.289 1 93 124 TYR A O 1
ATOM 965 N N . ASN A 1 125 ? 12.148 4.633 -7.707 1 94.62 125 ASN A N 1
ATOM 966 C CA . ASN A 1 125 ? 12.617 3.568 -6.824 1 94.62 125 ASN A CA 1
ATOM 967 C C . ASN A 1 125 ? 11.477 2.662 -6.383 1 94.62 125 ASN A C 1
ATOM 969 O O . ASN A 1 125 ? 11.625 1.439 -6.344 1 94.62 125 ASN A O 1
ATOM 973 N N . TYR A 1 126 ? 10.344 3.193 -6.074 1 94.38 126 TYR A N 1
ATOM 974 C CA . TYR A 1 126 ? 9.203 2.422 -5.605 1 94.38 126 TYR A CA 1
ATOM 975 C C . TYR A 1 126 ? 8.719 1.449 -6.676 1 94.38 126 TYR A C 1
ATOM 977 O O . TYR A 1 126 ? 8.383 0.302 -6.375 1 94.38 126 TYR A O 1
ATOM 985 N N . LEU A 1 127 ? 8.766 1.938 -7.922 1 87.88 127 LEU A N 1
ATOM 986 C CA . LEU A 1 127 ? 8.211 1.158 -9.023 1 87.88 127 LEU A CA 1
ATOM 987 C C . LEU A 1 127 ? 9.219 0.13 -9.523 1 87.88 127 LEU A C 1
ATOM 989 O O . LEU A 1 127 ? 8.844 -0.983 -9.898 1 87.88 127 LEU A O 1
ATOM 993 N N . ASN A 1 128 ? 10.562 0.453 -9.461 1 86.06 128 ASN A N 1
ATOM 994 C CA . ASN A 1 128 ? 11.539 -0.36 -10.172 1 86.06 128 ASN A CA 1
ATOM 995 C C . ASN A 1 128 ? 12.508 -1.048 -9.219 1 86.06 128 ASN A C 1
ATOM 997 O O . ASN A 1 128 ? 13.164 -2.021 -9.586 1 86.06 128 ASN A O 1
ATOM 1001 N N . ASP A 1 129 ? 12.594 -0.502 -8.094 1 90.19 129 ASP A N 1
ATOM 1002 C CA . ASP A 1 129 ? 13.477 -1.041 -7.066 1 90.19 129 ASP A CA 1
ATOM 1003 C C . ASP A 1 129 ? 12.906 -0.817 -5.672 1 90.19 129 ASP A C 1
ATOM 1005 O O . ASP A 1 129 ? 13.43 -0.011 -4.902 1 90.19 129 ASP A O 1
ATOM 1009 N N . LYS A 1 130 ? 11.961 -1.635 -5.32 1 90.69 130 LYS A N 1
ATOM 1010 C CA . LYS A 1 130 ? 11.234 -1.465 -4.066 1 90.69 130 LYS A CA 1
ATOM 1011 C C . LYS A 1 130 ? 12.156 -1.655 -2.865 1 90.69 130 LYS A C 1
ATOM 1013 O O . LYS A 1 130 ? 11.992 -0.997 -1.836 1 90.69 130 LYS A O 1
ATOM 1018 N N . THR A 1 131 ? 13.078 -2.555 -3.006 1 92.38 131 THR A N 1
ATOM 1019 C CA . THR A 1 131 ? 14.047 -2.775 -1.935 1 92.38 131 THR A CA 1
ATOM 1020 C C . THR A 1 131 ? 14.828 -1.498 -1.641 1 92.38 131 THR A C 1
ATOM 1022 O O . THR A 1 131 ? 15.031 -1.14 -0.479 1 92.38 131 THR A O 1
ATOM 1025 N N . CYS A 1 132 ? 15.188 -0.867 -2.715 1 95.88 132 CYS A N 1
ATOM 1026 C CA . CYS A 1 132 ? 15.898 0.397 -2.561 1 95.88 132 CYS A CA 1
ATOM 1027 C C . CYS A 1 132 ? 15.016 1.445 -1.897 1 95.88 132 CYS A C 1
ATOM 1029 O O . CYS A 1 132 ? 15.453 2.148 -0.986 1 95.88 132 CYS A O 1
ATOM 1031 N N . TYR A 1 133 ? 13.805 1.57 -2.348 1 97 133 TYR A N 1
ATOM 1032 C CA . TYR A 1 133 ? 12.852 2.498 -1.743 1 97 133 TYR A CA 1
ATOM 1033 C C . TYR A 1 133 ? 12.711 2.238 -0.248 1 97 133 TYR A C 1
ATOM 1035 O O . TYR A 1 133 ? 12.797 3.166 0.561 1 97 133 TYR A O 1
ATOM 1043 N N . GLU A 1 134 ? 12.539 0.99 0.089 1 97.12 134 GLU A N 1
ATOM 1044 C CA . GLU A 1 134 ? 12.305 0.635 1.485 1 97.12 134 GLU A CA 1
ATOM 1045 C C . GLU A 1 134 ? 13.539 0.905 2.34 1 97.12 134 GLU A C 1
ATOM 1047 O O . GLU A 1 134 ? 13.422 1.378 3.473 1 97.12 134 GLU A O 1
ATOM 1052 N N . SER A 1 135 ? 14.672 0.582 1.826 1 97.75 135 SER A N 1
ATOM 1053 C CA . SER A 1 135 ? 15.914 0.85 2.541 1 97.75 135 SER A CA 1
ATOM 1054 C C . SER A 1 135 ? 16.078 2.34 2.818 1 97.75 135 SER A C 1
ATOM 1056 O O . SER A 1 135 ? 16.438 2.732 3.934 1 97.75 135 SER A O 1
ATOM 1058 N N . ASN A 1 136 ? 15.82 3.143 1.828 1 97.94 136 ASN A N 1
ATOM 1059 C CA . ASN A 1 136 ? 15.914 4.59 1.979 1 97.94 136 ASN A CA 1
ATOM 1060 C C . ASN A 1 136 ? 14.906 5.113 3.004 1 97.94 136 ASN A C 1
ATOM 1062 O O . ASN A 1 136 ? 15.25 5.941 3.848 1 97.94 136 ASN A O 1
ATOM 1066 N N . ALA A 1 137 ? 13.742 4.648 2.898 1 98.5 137 ALA A N 1
ATOM 1067 C CA . ALA A 1 137 ? 12.695 5.062 3.83 1 98.5 137 ALA A CA 1
ATOM 1068 C C . ALA A 1 137 ? 13.078 4.723 5.266 1 98.5 137 ALA A C 1
ATOM 1070 O O . ALA A 1 137 ? 12.922 5.547 6.172 1 98.5 137 ALA A O 1
ATOM 1071 N N . LYS A 1 138 ? 13.586 3.545 5.48 1 98.12 138 LYS A N 1
ATOM 1072 C CA . LYS A 1 138 ? 13.992 3.115 6.816 1 98.12 138 LYS A CA 1
ATOM 1073 C C . LYS A 1 138 ? 15.117 3.998 7.355 1 98.12 138 LYS A C 1
ATOM 1075 O O . LYS A 1 138 ? 15.117 4.352 8.539 1 98.12 138 LYS A O 1
ATOM 1080 N N . LYS A 1 139 ? 16.016 4.332 6.469 1 97.81 139 LYS A N 1
ATOM 1081 C CA . LYS A 1 139 ? 17.094 5.223 6.859 1 97.81 139 LYS A CA 1
ATOM 1082 C C . LYS A 1 139 ? 16.562 6.586 7.281 1 97.81 139 LYS A C 1
ATOM 1084 O O . LYS A 1 139 ? 17 7.145 8.297 1 97.81 139 LYS A O 1
ATOM 1089 N N . ILE A 1 140 ? 15.672 7.094 6.543 1 97.75 140 ILE A N 1
ATOM 1090 C CA . ILE A 1 140 ? 15.07 8.383 6.848 1 97.75 140 ILE A CA 1
ATOM 1091 C C . ILE A 1 140 ? 14.328 8.305 8.18 1 97.75 140 ILE A C 1
ATOM 1093 O O . ILE A 1 140 ? 14.445 9.203 9.016 1 97.75 140 ILE A O 1
ATOM 1097 N N . ALA A 1 141 ? 13.562 7.238 8.367 1 97.75 141 ALA A N 1
ATOM 1098 C CA . ALA A 1 141 ? 12.781 7.051 9.594 1 97.75 141 ALA A CA 1
ATOM 1099 C C . ALA A 1 141 ? 13.68 7.074 10.828 1 97.75 141 ALA A C 1
ATOM 1101 O O . ALA A 1 141 ? 13.391 7.777 11.797 1 97.75 141 ALA A O 1
ATOM 1102 N N . VAL A 1 142 ? 14.758 6.371 10.758 1 95.62 142 VAL A N 1
ATOM 1103 C CA . VAL A 1 142 ? 15.68 6.273 11.875 1 95.62 142 VAL A CA 1
ATOM 1104 C C . VAL A 1 142 ? 16.312 7.637 12.148 1 95.62 142 VAL A C 1
ATOM 1106 O O . VAL A 1 142 ? 16.438 8.047 13.305 1 95.62 142 VAL A O 1
ATOM 1109 N N . ASN A 1 143 ? 16.656 8.336 11.133 1 95.19 143 ASN A N 1
ATOM 1110 C CA . ASN A 1 143 ? 17.281 9.648 11.273 1 95.19 143 ASN A CA 1
ATOM 1111 C C . ASN A 1 143 ? 16.344 10.656 11.922 1 95.19 143 ASN A C 1
ATOM 1113 O O . ASN A 1 143 ? 16.766 11.477 12.734 1 95.19 143 ASN A O 1
ATOM 1117 N N . LEU A 1 144 ? 15.125 10.625 11.562 1 92.31 144 LEU A N 1
ATOM 1118 C CA . LEU A 1 144 ? 14.141 11.57 12.086 1 92.31 144 LEU A CA 1
ATOM 1119 C C . LEU A 1 144 ? 13.812 11.258 13.539 1 92.31 144 LEU A C 1
ATOM 1121 O O . LEU A 1 144 ? 13.477 12.156 14.312 1 92.31 144 LEU A O 1
ATOM 1125 N N . GLU A 1 145 ? 13.82 9.992 13.844 1 86.69 145 GLU A N 1
ATOM 1126 C CA . GLU A 1 145 ? 13.578 9.609 15.234 1 86.69 145 GLU A CA 1
ATOM 1127 C C . GLU A 1 145 ? 14.719 10.07 16.141 1 86.69 145 GLU A C 1
ATOM 1129 O O . GLU A 1 145 ? 14.484 10.5 17.266 1 86.69 145 GLU A O 1
ATOM 1134 N N . SER A 1 146 ? 15.82 10 15.594 1 82.5 146 SER A N 1
ATOM 1135 C CA . SER A 1 146 ? 17 10.391 16.359 1 82.5 146 SER A CA 1
ATOM 1136 C C . SER A 1 146 ? 17.047 11.906 16.547 1 82.5 146 SER A C 1
ATOM 1138 O O . SER A 1 146 ? 17.703 12.391 17.469 1 82.5 146 SER A O 1
ATOM 1140 N N . LYS A 1 147 ? 16.453 12.664 15.641 1 72.19 147 LYS A N 1
ATOM 1141 C CA . LYS A 1 147 ? 16.484 14.117 15.68 1 72.19 147 LYS A CA 1
ATOM 1142 C C . LYS A 1 147 ? 15.227 14.688 16.344 1 72.19 147 LYS A C 1
ATOM 1144 O O . LYS A 1 147 ? 15.031 15.898 16.375 1 72.19 147 LYS A O 1
ATOM 1149 N N . LYS A 1 148 ? 14.312 13.812 16.547 1 63.5 148 LYS A N 1
ATOM 1150 C CA . LYS A 1 148 ? 13.07 14.289 17.156 1 63.5 148 LYS A CA 1
ATOM 1151 C C . LYS A 1 148 ? 13.352 15.383 18.188 1 63.5 148 LYS A C 1
ATOM 1153 O O . LYS A 1 148 ? 14.133 15.188 19.109 1 63.5 148 LYS A O 1
ATOM 1158 N N . PRO A 1 149 ? 12.992 16.578 17.625 1 49.25 149 PRO A N 1
ATOM 1159 C CA . PRO A 1 149 ? 13.211 17.609 18.641 1 49.25 149 PRO A CA 1
ATOM 1160 C C . PRO A 1 149 ? 12.516 17.297 19.953 1 49.25 149 PRO A C 1
ATOM 1162 O O . PRO A 1 149 ? 11.477 16.625 19.969 1 49.25 149 PRO A O 1
ATOM 1165 N N . ARG A 1 150 ? 13.188 17.359 21.062 1 45.41 150 ARG A N 1
ATOM 1166 C CA . ARG A 1 150 ? 12.664 17.406 22.422 1 45.41 150 ARG A CA 1
ATOM 1167 C C . ARG A 1 150 ? 11.367 18.219 22.484 1 45.41 150 ARG A C 1
ATOM 1169 O O . ARG A 1 150 ? 10.609 18.109 23.453 1 45.41 150 ARG A O 1
ATOM 1176 N N . GLU A 1 151 ? 11.195 19.219 21.609 1 43.41 151 GLU A N 1
ATOM 1177 C CA . GLU A 1 151 ? 10.305 20.328 21.922 1 43.41 151 GLU A CA 1
ATOM 1178 C C . GLU A 1 151 ? 8.859 20 21.562 1 43.41 151 GLU A C 1
ATOM 1180 O O . GLU A 1 151 ? 7.965 20.828 21.703 1 43.41 151 GLU A O 1
ATOM 1185 N N . ILE A 1 152 ? 8.57 19.172 20.391 1 43.84 152 ILE A N 1
ATOM 1186 C CA . ILE A 1 152 ? 7.125 19.078 20.562 1 43.84 152 ILE A CA 1
ATOM 1187 C C . ILE A 1 152 ? 6.809 18.5 21.938 1 43.84 152 ILE A C 1
ATOM 1189 O O . ILE A 1 152 ? 6.988 17.297 22.172 1 43.84 152 ILE A O 1
ATOM 1193 N N . LYS A 1 153 ? 7.469 19.016 22.938 1 41.28 153 LYS A N 1
ATOM 1194 C CA . LYS A 1 153 ? 7.016 18.766 24.312 1 41.28 153 LYS A CA 1
ATOM 1195 C C . LYS A 1 153 ? 5.496 18.625 24.375 1 41.28 153 LYS A C 1
ATOM 1197 O O . LYS A 1 153 ? 4.77 19.562 24.031 1 41.28 153 LYS A O 1
ATOM 1202 N N . LEU A 1 154 ? 4.957 17.391 24.156 1 36.16 154 LEU A N 1
ATOM 1203 C CA . LEU A 1 154 ? 3.629 17.234 24.75 1 36.16 154 LEU A CA 1
ATOM 1204 C C . LEU A 1 154 ? 3.615 17.719 26.188 1 36.16 154 LEU A C 1
ATOM 1206 O O . LEU A 1 154 ? 4.543 17.438 26.953 1 36.16 154 LEU A O 1
ATOM 1210 N N . MET B 1 1 ? 16.625 -28.875 -16.984 1 75.56 1 MET B N 1
ATOM 1211 C CA . MET B 1 1 ? 15.336 -28.766 -17.672 1 75.56 1 MET B CA 1
ATOM 1212 C C . MET B 1 1 ? 14.367 -27.906 -16.859 1 75.56 1 MET B C 1
ATOM 1214 O O . MET B 1 1 ? 14.594 -27.656 -15.68 1 75.56 1 MET B O 1
ATOM 1218 N N . VAL B 1 2 ? 13.406 -27.391 -17.594 1 80.75 2 VAL B N 1
ATOM 1219 C CA . VAL B 1 2 ? 12.391 -26.547 -16.969 1 80.75 2 VAL B CA 1
ATOM 1220 C C . VAL B 1 2 ? 11.82 -27.25 -15.742 1 80.75 2 VAL B C 1
ATOM 1222 O O . VAL B 1 2 ? 11.664 -26.641 -14.688 1 80.75 2 VAL B O 1
ATOM 1225 N N . ALA B 1 3 ? 11.648 -28.594 -15.781 1 77.75 3 ALA B N 1
ATOM 1226 C CA . ALA B 1 3 ? 11.031 -29.359 -14.695 1 77.75 3 ALA B CA 1
ATOM 1227 C C . ALA B 1 3 ? 11.922 -29.359 -13.461 1 77.75 3 ALA B C 1
ATOM 1229 O O . ALA B 1 3 ? 11.43 -29.219 -12.336 1 77.75 3 ALA B O 1
ATOM 1230 N N . ASP B 1 4 ? 13.172 -29.531 -13.664 1 83.38 4 ASP B N 1
ATOM 1231 C CA . ASP B 1 4 ? 14.094 -29.578 -12.531 1 83.38 4 ASP B CA 1
ATOM 1232 C C . ASP B 1 4 ? 14.164 -28.219 -11.844 1 83.38 4 ASP B C 1
ATOM 1234 O O . ASP B 1 4 ? 14.148 -28.141 -10.609 1 83.38 4 ASP B O 1
ATOM 1238 N N . ARG B 1 5 ? 14.219 -27.234 -12.641 1 88.12 5 ARG B N 1
ATOM 1239 C CA . ARG B 1 5 ? 14.297 -25.875 -12.094 1 88.12 5 ARG B CA 1
ATOM 1240 C C . ARG B 1 5 ? 13.062 -25.547 -11.266 1 88.12 5 ARG B C 1
ATOM 1242 O O . ARG B 1 5 ? 13.172 -25 -10.172 1 88.12 5 ARG B O 1
ATOM 1249 N N . LEU B 1 6 ? 11.898 -25.922 -11.766 1 93.31 6 LEU B N 1
ATOM 1250 C CA . LEU B 1 6 ? 10.648 -25.562 -11.109 1 93.31 6 LEU B CA 1
ATOM 1251 C C . LEU B 1 6 ? 10.484 -26.328 -9.797 1 93.31 6 LEU B C 1
ATOM 1253 O O . LEU B 1 6 ? 9.938 -25.812 -8.828 1 93.31 6 LEU B O 1
ATOM 1257 N N . SER B 1 7 ? 10.992 -27.562 -9.844 1 92.5 7 SER B N 1
ATOM 1258 C CA . SER B 1 7 ? 10.984 -28.328 -8.594 1 92.5 7 SER B CA 1
ATOM 1259 C C . SER B 1 7 ? 11.797 -27.625 -7.516 1 92.5 7 SER B C 1
ATOM 1261 O O . SER B 1 7 ? 11.367 -27.531 -6.363 1 92.5 7 SER B O 1
ATOM 1263 N N . ASP B 1 8 ? 12.938 -27.141 -7.914 1 95 8 ASP B N 1
ATOM 1264 C CA . ASP B 1 8 ? 13.797 -26.406 -6.992 1 95 8 ASP B CA 1
ATOM 1265 C C . ASP B 1 8 ? 13.117 -25.141 -6.504 1 95 8 ASP B C 1
ATOM 1267 O O . ASP B 1 8 ? 13.211 -24.781 -5.328 1 95 8 ASP B O 1
ATOM 1271 N N . GLU B 1 9 ? 12.484 -24.438 -7.359 1 96.69 9 GLU B N 1
ATOM 1272 C CA . GLU B 1 9 ? 11.82 -23.188 -7.008 1 96.69 9 GLU B CA 1
ATOM 1273 C C . GLU B 1 9 ? 10.664 -23.422 -6.043 1 96.69 9 GLU B C 1
ATOM 1275 O O . GLU B 1 9 ? 10.445 -22.641 -5.117 1 96.69 9 GLU B O 1
ATOM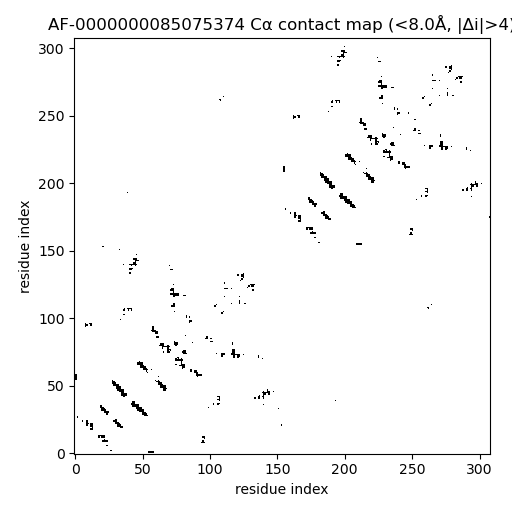 1280 N N . VAL B 1 10 ? 9.984 -24.484 -6.281 1 96 10 VAL B N 1
ATOM 1281 C CA . VAL B 1 10 ? 8.875 -24.875 -5.406 1 96 10 VAL B CA 1
ATOM 1282 C C . VAL B 1 10 ? 9.398 -25.125 -3.992 1 96 10 VAL B C 1
ATOM 1284 O O . VAL B 1 10 ? 8.852 -24.609 -3.018 1 96 10 VAL B O 1
ATOM 1287 N N . ASP B 1 11 ? 10.438 -25.844 -3.941 1 95.56 11 ASP B N 1
ATOM 1288 C CA . ASP B 1 11 ? 11.039 -26.141 -2.645 1 95.56 11 ASP B CA 1
ATOM 1289 C C . ASP B 1 11 ? 11.547 -24.859 -1.971 1 95.56 11 ASP B C 1
ATOM 1291 O O . ASP B 1 11 ? 11.438 -24.719 -0.752 1 95.56 11 ASP B O 1
ATOM 1295 N N . ALA B 1 12 ? 12.07 -24 -2.771 1 96.19 12 ALA B N 1
ATOM 1296 C CA . ALA B 1 12 ? 12.625 -22.75 -2.258 1 96.19 12 ALA B CA 1
ATOM 1297 C C . ALA B 1 12 ? 11.531 -21.891 -1.643 1 96.19 12 ALA B C 1
ATOM 1299 O O . ALA B 1 12 ? 11.75 -21.234 -0.618 1 96.19 12 ALA B O 1
ATOM 1300 N N . ILE B 1 13 ? 10.352 -21.859 -2.209 1 96.56 13 ILE B N 1
ATOM 1301 C CA . ILE B 1 13 ? 9.234 -21.078 -1.707 1 96.56 13 ILE B CA 1
ATOM 1302 C C . ILE B 1 13 ? 8.891 -21.516 -0.287 1 96.56 13 ILE B C 1
ATOM 1304 O O . ILE B 1 13 ? 8.773 -20.672 0.617 1 96.56 13 ILE B O 1
ATOM 1308 N N . TYR B 1 14 ? 8.797 -22.781 -0.122 1 95.56 14 TYR B N 1
ATOM 1309 C CA . TYR B 1 14 ? 8.43 -23.344 1.173 1 95.56 14 TYR B CA 1
ATOM 1310 C C . TYR B 1 14 ? 9.461 -23 2.234 1 95.56 14 TYR B C 1
ATOM 1312 O O . TYR B 1 14 ? 9.109 -22.547 3.33 1 95.56 14 TYR B O 1
ATOM 1320 N N . LYS B 1 15 ? 10.68 -23.141 1.906 1 96.19 15 LYS B N 1
ATOM 1321 C CA . LYS B 1 15 ? 11.773 -22.922 2.848 1 96.19 15 LYS B CA 1
ATOM 1322 C C . LYS B 1 15 ? 11.891 -21.438 3.215 1 96.19 15 LYS B C 1
ATOM 1324 O O . LYS B 1 15 ? 11.977 -21.094 4.395 1 96.19 15 LYS B O 1
ATOM 1329 N N . ILE B 1 16 ? 11.844 -20.594 2.227 1 96.06 16 ILE B N 1
ATOM 1330 C CA . ILE B 1 16 ? 12.078 -19.172 2.426 1 96.06 16 ILE B CA 1
ATOM 1331 C C . ILE B 1 16 ? 10.922 -18.562 3.201 1 96.06 16 ILE B C 1
ATOM 1333 O O . ILE B 1 16 ? 11.117 -17.641 3.998 1 96.06 16 ILE B O 1
ATOM 1337 N N . THR B 1 17 ? 9.719 -19.062 3.062 1 96.38 17 THR B N 1
ATOM 1338 C CA . THR B 1 17 ? 8.539 -18.5 3.717 1 96.38 17 THR B CA 1
ATOM 1339 C C . THR B 1 17 ? 8.266 -19.219 5.039 1 96.38 17 THR B C 1
ATOM 1341 O O . THR B 1 17 ? 7.227 -19 5.664 1 96.38 17 THR B O 1
ATOM 1344 N N . ASP B 1 18 ? 9.172 -20.094 5.402 1 96.12 18 ASP B N 1
ATOM 1345 C CA . ASP B 1 18 ? 9.047 -20.875 6.633 1 96.12 18 ASP B CA 1
ATOM 1346 C C . ASP B 1 18 ? 7.73 -21.641 6.652 1 96.12 18 ASP B C 1
ATOM 1348 O O . ASP B 1 18 ? 7.004 -21.625 7.648 1 96.12 18 ASP B O 1
ATOM 1352 N N . GLY B 1 19 ? 7.375 -22.188 5.496 1 95.62 19 GLY B N 1
ATOM 1353 C CA . GLY B 1 19 ? 6.238 -23.078 5.375 1 95.62 19 GLY B CA 1
ATOM 1354 C C . GLY B 1 19 ? 4.914 -22.359 5.242 1 95.62 19 GLY B C 1
ATOM 1355 O O . GLY B 1 19 ? 3.859 -23 5.148 1 95.62 19 GLY B O 1
ATOM 1356 N N . LYS B 1 20 ? 4.887 -21.062 5.199 1 95.56 20 LYS B N 1
ATOM 1357 C CA . LYS B 1 20 ? 3.646 -20.297 5.133 1 95.56 20 LYS B CA 1
ATOM 1358 C C . LYS B 1 20 ? 2.996 -20.406 3.758 1 95.56 20 LYS B C 1
ATOM 1360 O O . LYS B 1 20 ? 1.77 -20.438 3.645 1 95.56 20 LYS B O 1
ATOM 1365 N N . VAL B 1 21 ? 3.889 -20.438 2.754 1 97.62 21 VAL B N 1
ATOM 1366 C CA . VAL B 1 21 ? 3.404 -20.594 1.385 1 97.62 21 VAL B CA 1
ATOM 1367 C C . VAL B 1 21 ? 3.723 -21.984 0.872 1 97.62 21 VAL B C 1
ATOM 1369 O O . VAL B 1 21 ? 4.871 -22.438 0.933 1 97.62 21 VAL B O 1
ATOM 1372 N N . LYS B 1 22 ? 2.768 -22.625 0.421 1 96.38 22 LYS B N 1
ATOM 1373 C CA . LYS B 1 22 ? 2.938 -23.969 -0.122 1 96.38 22 LYS B CA 1
ATOM 1374 C C . LYS B 1 22 ? 2.75 -23.969 -1.637 1 96.38 22 LYS B C 1
ATOM 1376 O O . LYS B 1 22 ? 1.872 -23.281 -2.162 1 96.38 22 LYS B O 1
ATOM 1381 N N . ALA B 1 23 ? 3.58 -24.75 -2.236 1 97.44 23 ALA B N 1
ATOM 1382 C CA . ALA B 1 23 ? 3.5 -24.891 -3.688 1 97.44 23 ALA B CA 1
ATOM 1383 C C . ALA B 1 23 ? 3.729 -26.344 -4.109 1 97.44 23 ALA B C 1
ATOM 1385 O O . ALA B 1 23 ? 4.438 -27.078 -3.43 1 97.44 23 ALA B O 1
ATOM 1386 N N . ARG B 1 24 ? 3.061 -26.703 -5.246 1 96.25 24 ARG B N 1
ATOM 1387 C CA . ARG B 1 24 ? 3.268 -28.047 -5.789 1 96.25 24 ARG B CA 1
ATOM 1388 C C . ARG B 1 24 ? 3.029 -28.078 -7.293 1 96.25 24 ARG B C 1
ATOM 1390 O O . ARG B 1 24 ? 2.25 -27.281 -7.816 1 96.25 24 ARG B O 1
ATOM 1397 N N . LYS B 1 25 ? 3.703 -28.984 -7.844 1 95.19 25 LYS B N 1
ATOM 1398 C CA . LYS B 1 25 ? 3.441 -29.234 -9.258 1 95.19 25 LYS B CA 1
ATOM 1399 C C . LYS B 1 25 ? 2.133 -30 -9.445 1 95.19 25 LYS B C 1
ATOM 1401 O O . LYS B 1 25 ? 1.915 -31.031 -8.805 1 95.19 25 LYS B O 1
ATOM 1406 N N . GLU B 1 26 ? 1.247 -29.453 -10.211 1 95.88 26 GLU B N 1
ATOM 1407 C CA . GLU B 1 26 ? 0.004 -30.141 -10.539 1 95.88 26 GLU B CA 1
ATOM 1408 C C . GLU B 1 26 ? 0.185 -31.062 -11.75 1 95.88 26 GLU B C 1
ATOM 1410 O O . GLU B 1 26 ? -0.324 -32.188 -11.773 1 95.88 26 GLU B O 1
ATOM 1415 N N . ASN B 1 27 ? 0.871 -30.625 -12.75 1 94.62 27 ASN B N 1
ATOM 1416 C CA . ASN B 1 27 ? 1.248 -31.344 -13.961 1 94.62 27 ASN B CA 1
ATOM 1417 C C . ASN B 1 27 ? 2.443 -30.688 -14.648 1 94.62 27 ASN B C 1
ATOM 1419 O O . ASN B 1 27 ? 3.193 -29.938 -14.023 1 94.62 27 ASN B O 1
ATOM 1423 N N . ASP B 1 28 ? 2.709 -31 -15.906 1 92.75 28 ASP B N 1
ATOM 1424 C CA . ASP B 1 28 ? 3.947 -30.609 -16.578 1 92.75 28 ASP B CA 1
ATOM 1425 C C . ASP B 1 28 ? 3.922 -29.125 -16.953 1 92.75 28 ASP B C 1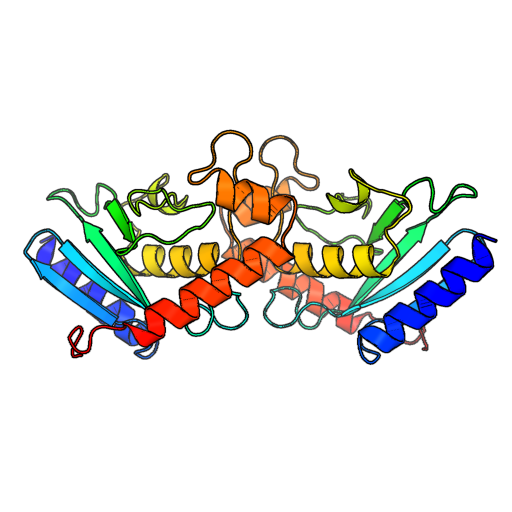
ATOM 1427 O O . ASP B 1 28 ? 4.922 -28.578 -17.438 1 92.75 28 ASP B O 1
ATOM 1431 N N . SER B 1 29 ? 2.842 -28.422 -16.719 1 96.31 29 SER B N 1
ATOM 1432 C CA . SER B 1 29 ? 2.754 -27.047 -17.172 1 96.31 29 SER B CA 1
ATOM 1433 C C . SER B 1 29 ? 2.082 -26.156 -16.125 1 96.31 29 SER B C 1
ATOM 1435 O O . SER B 1 29 ? 1.776 -25 -16.391 1 96.31 29 SER B O 1
ATOM 1437 N N . THR B 1 30 ? 1.836 -26.75 -14.945 1 97.75 30 THR B N 1
ATOM 1438 C CA . THR B 1 30 ? 1.045 -26 -13.977 1 97.75 30 THR B CA 1
ATOM 1439 C C . THR B 1 30 ? 1.593 -26.188 -12.57 1 97.75 30 THR B C 1
ATOM 1441 O O . THR B 1 30 ? 1.896 -27.312 -12.156 1 97.75 30 THR B O 1
ATOM 1444 N N . ILE B 1 31 ? 1.779 -25.109 -11.867 1 97.81 31 ILE B N 1
ATOM 1445 C CA . ILE B 1 31 ? 2.107 -25.078 -10.445 1 97.81 31 ILE B CA 1
ATOM 1446 C C . ILE B 1 31 ? 0.947 -24.469 -9.664 1 97.81 31 ILE B C 1
ATOM 1448 O O . ILE B 1 31 ? 0.357 -23.469 -10.086 1 97.81 31 ILE B O 1
ATOM 1452 N N . LEU B 1 32 ? 0.565 -25.078 -8.609 1 98.38 32 LEU B N 1
ATOM 1453 C CA . LEU B 1 32 ? -0.436 -24.562 -7.688 1 98.38 32 LEU B CA 1
ATOM 1454 C C . LEU B 1 32 ? 0.223 -23.984 -6.441 1 98.38 32 LEU B C 1
ATOM 1456 O O . LEU B 1 32 ? 1.146 -24.578 -5.887 1 98.38 32 LEU B O 1
ATOM 1460 N N . ILE B 1 33 ? -0.211 -22.875 -6.035 1 98.19 33 ILE B N 1
ATOM 1461 C CA . ILE B 1 33 ? 0.324 -22.219 -4.848 1 98.19 33 ILE B CA 1
ATOM 1462 C C . ILE B 1 33 ? -0.813 -21.891 -3.887 1 98.19 33 ILE B C 1
ATOM 1464 O O . ILE B 1 33 ? -1.862 -21.391 -4.305 1 98.19 33 ILE B O 1
ATOM 1468 N N . ALA B 1 34 ? -0.67 -22.219 -2.688 1 97.81 34 ALA B N 1
ATOM 1469 C CA . ALA B 1 34 ? -1.526 -21.75 -1.601 1 97.81 34 ALA B CA 1
ATOM 1470 C C . ALA B 1 34 ? -0.881 -20.578 -0.857 1 97.81 34 ALA B C 1
ATOM 1472 O O . ALA B 1 34 ? 0.165 -20.75 -0.224 1 97.81 34 ALA B O 1
ATOM 1473 N N . LEU B 1 35 ? -1.484 -19.5 -0.892 1 97.88 35 LEU B N 1
ATOM 1474 C CA . LEU B 1 35 ? -0.919 -18.234 -0.425 1 97.88 35 LEU B CA 1
ATOM 1475 C C . LEU B 1 35 ? -1.77 -17.641 0.692 1 97.88 35 LEU B C 1
ATOM 1477 O O . LEU B 1 35 ? -2.893 -17.203 0.452 1 97.88 35 LEU B O 1
ATOM 1481 N N . PRO B 1 36 ? -1.257 -17.656 1.926 1 97.69 36 PRO B N 1
ATOM 1482 C CA . PRO B 1 36 ? -1.987 -16.922 2.965 1 97.69 36 PRO B CA 1
ATOM 1483 C C . PRO B 1 36 ? -1.993 -15.414 2.729 1 97.69 36 PRO B C 1
ATOM 1485 O O . PRO B 1 36 ? -1.028 -14.867 2.188 1 97.69 36 PRO B O 1
ATOM 1488 N N . GLY B 1 37 ? -3.066 -14.789 3.135 1 97.94 37 GLY B N 1
ATOM 1489 C CA . GLY B 1 37 ? -3.098 -13.336 3.006 1 97.94 37 GLY B CA 1
ATOM 1490 C C . GLY B 1 37 ? -2.072 -12.641 3.881 1 97.94 37 GLY B C 1
ATOM 1491 O O . GLY B 1 37 ? -1.771 -13.102 4.984 1 97.94 37 GLY B O 1
ATOM 1492 N N . PRO B 1 38 ? -1.568 -11.57 3.43 1 96.56 38 PRO B N 1
ATOM 1493 C CA . PRO B 1 38 ? -0.554 -10.867 4.211 1 96.56 38 PRO B CA 1
ATOM 1494 C C . PRO B 1 38 ? -1.11 -10.281 5.508 1 96.56 38 PRO B C 1
ATOM 1496 O O . PRO B 1 38 ? -2.205 -9.711 5.512 1 96.56 38 PRO B O 1
ATOM 1499 N N . ALA B 1 39 ? -0.258 -10.375 6.504 1 93.88 39 ALA B N 1
ATOM 1500 C CA . ALA B 1 39 ? -0.634 -9.805 7.797 1 93.88 39 ALA B CA 1
ATOM 1501 C C . ALA B 1 39 ? -0.811 -8.289 7.699 1 93.88 39 ALA B C 1
ATOM 1503 O O . ALA B 1 39 ? -0.025 -7.609 7.035 1 93.88 39 ALA B O 1
ATOM 1504 N N . GLY B 1 40 ? -1.83 -7.805 8.359 1 91.5 40 GLY B N 1
ATOM 1505 C CA . GLY B 1 40 ? -2.049 -6.367 8.414 1 91.5 40 GLY B CA 1
ATOM 1506 C C . GLY B 1 40 ? -2.785 -5.836 7.195 1 91.5 40 GLY B C 1
ATOM 1507 O O . GLY B 1 40 ? -3.004 -4.629 7.078 1 91.5 40 GLY B O 1
ATOM 1508 N N . SER B 1 41 ? -3.143 -6.688 6.305 1 95.25 41 SER B N 1
ATOM 1509 C CA . SER B 1 41 ? -3.908 -6.309 5.121 1 95.25 41 SER B CA 1
ATOM 1510 C C . SER B 1 41 ? -5.367 -6.734 5.246 1 95.25 41 SER B C 1
ATOM 1512 O O . SER B 1 41 ? -5.715 -7.523 6.125 1 95.25 41 SER B O 1
ATOM 1514 N N . PRO B 1 42 ? -6.234 -6.133 4.41 1 96.81 42 PRO B N 1
ATOM 1515 C CA . PRO B 1 42 ? -7.621 -6.605 4.438 1 96.81 42 PRO B CA 1
ATOM 1516 C C . PRO B 1 42 ? -7.762 -8.055 3.988 1 96.81 42 PRO B C 1
ATOM 1518 O O . PRO B 1 42 ? -8.82 -8.664 4.164 1 96.81 42 PRO B O 1
ATOM 1521 N N . TRP B 1 43 ? -6.801 -8.578 3.467 1 98.25 43 TRP B N 1
ATOM 1522 C CA . TRP B 1 43 ? -6.828 -9.938 2.936 1 98.25 43 TRP B CA 1
ATOM 1523 C C . TRP B 1 43 ? -6.289 -10.938 3.957 1 98.25 43 TRP B C 1
ATOM 1525 O O . TRP B 1 43 ? -6.219 -12.133 3.684 1 98.25 43 TRP B O 1
ATOM 1535 N N . GLU B 1 44 ? -6.008 -10.305 5.078 1 96.38 44 GLU B N 1
ATOM 1536 C CA . GLU B 1 44 ? -5.473 -11.164 6.133 1 96.38 44 GLU B CA 1
ATOM 1537 C C . GLU B 1 44 ? -6.477 -12.242 6.527 1 96.38 44 GLU B C 1
ATOM 1539 O O . GLU B 1 44 ? -7.684 -12.055 6.395 1 96.38 44 GLU B O 1
ATOM 1544 N N . ASN B 1 45 ? -6.117 -13.383 6.797 1 95 45 ASN B N 1
ATOM 1545 C CA . ASN B 1 45 ? -6.906 -14.508 7.289 1 95 45 ASN B CA 1
ATOM 1546 C C . ASN B 1 45 ? -7.555 -15.281 6.141 1 95 45 ASN B C 1
ATOM 1548 O O . ASN B 1 45 ? -8.469 -16.078 6.363 1 95 45 ASN B O 1
ATOM 1552 N N . GLY B 1 46 ? -7.258 -14.914 5.016 1 97.06 46 GLY B N 1
ATOM 1553 C CA . GLY B 1 46 ? -7.645 -15.711 3.863 1 97.06 46 GLY B CA 1
ATOM 1554 C C . GLY B 1 46 ? -6.547 -16.641 3.385 1 97.06 46 GLY B C 1
ATOM 1555 O O . GLY B 1 46 ? -5.375 -16.438 3.713 1 97.06 46 GLY B O 1
ATOM 1556 N N . MET B 1 47 ? -6.973 -17.672 2.697 1 97.69 47 MET B N 1
ATOM 1557 C CA . MET B 1 47 ? -6.086 -18.562 1.954 1 97.69 47 MET B CA 1
ATOM 1558 C C . MET B 1 47 ? -6.422 -18.547 0.466 1 97.69 47 MET B C 1
ATOM 1560 O O . MET B 1 47 ? -7.562 -18.812 0.079 1 97.69 47 MET B O 1
ATOM 1564 N N . TYR B 1 48 ? -5.438 -18.297 -0.316 1 98.31 48 TYR B N 1
ATOM 1565 C CA . TYR B 1 48 ? -5.707 -18.078 -1.731 1 98.31 48 TYR B CA 1
ATOM 1566 C C . TYR B 1 48 ? -5.02 -19.125 -2.592 1 98.31 48 TYR B C 1
ATOM 1568 O O . TYR B 1 48 ? -3.877 -19.5 -2.326 1 98.31 48 TYR B O 1
ATOM 1576 N N . SER B 1 49 ? -5.707 -19.594 -3.521 1 97.88 49 SER B N 1
ATOM 1577 C CA . SER B 1 49 ? -5.172 -20.562 -4.473 1 97.88 49 SER B CA 1
ATOM 1578 C C . SER B 1 49 ? -4.738 -19.891 -5.77 1 97.88 49 SER B C 1
ATOM 1580 O O . SER B 1 49 ? -5.535 -19.203 -6.414 1 97.88 49 SER B O 1
ATOM 1582 N N . ILE B 1 50 ? -3.492 -20.125 -6.066 1 98.62 50 ILE B N 1
ATOM 1583 C CA . ILE B 1 50 ? -2.896 -19.5 -7.242 1 98.62 50 ILE B CA 1
ATOM 1584 C C . ILE B 1 50 ? -2.496 -20.578 -8.25 1 98.62 50 ILE B C 1
ATOM 1586 O O . ILE B 1 50 ? -1.875 -21.578 -7.879 1 98.62 50 ILE B O 1
ATOM 1590 N N . VAL B 1 51 ? -2.867 -20.328 -9.43 1 98.75 51 VAL B N 1
ATOM 1591 C CA . VAL B 1 51 ? -2.48 -21.219 -10.523 1 98.75 51 VAL B CA 1
ATOM 1592 C C . VAL B 1 51 ? -1.412 -20.547 -11.383 1 98.75 51 VAL B C 1
ATOM 1594 O O . VAL B 1 51 ? -1.641 -19.469 -11.938 1 98.75 51 VAL B O 1
ATOM 1597 N N . VAL B 1 52 ? -0.289 -21.141 -11.445 1 98.69 52 VAL B N 1
ATOM 1598 C CA . VAL B 1 52 ? 0.792 -20.672 -12.305 1 98.69 52 VAL B CA 1
ATOM 1599 C C . VAL B 1 52 ? 0.94 -21.594 -13.508 1 98.69 52 VAL B C 1
ATOM 1601 O O . VAL B 1 52 ? 1.215 -22.797 -13.344 1 98.69 52 VAL B O 1
ATOM 1604 N N . SER B 1 53 ? 0.753 -21.062 -14.672 1 98.5 53 SER B N 1
ATOM 1605 C CA . SER B 1 53 ? 0.89 -21.828 -15.906 1 98.5 53 SER B CA 1
ATOM 1606 C C . SER B 1 53 ? 2.123 -21.391 -16.703 1 98.5 53 SER B C 1
ATOM 1608 O O . SER B 1 53 ? 2.332 -20.203 -16.922 1 98.5 53 SER B O 1
ATOM 1610 N N . TYR B 1 54 ? 2.889 -22.359 -17.078 1 97.44 54 TYR B N 1
ATOM 1611 C CA . TYR B 1 54 ? 4.141 -22.062 -17.75 1 97.44 54 TYR B CA 1
ATOM 1612 C C . TYR B 1 54 ? 4.309 -22.922 -19 1 97.44 54 TYR B C 1
ATOM 1614 O O . TYR B 1 54 ? 3.779 -24.031 -19.078 1 97.44 54 TYR B O 1
ATOM 1622 N N . GLY B 1 55 ? 5.02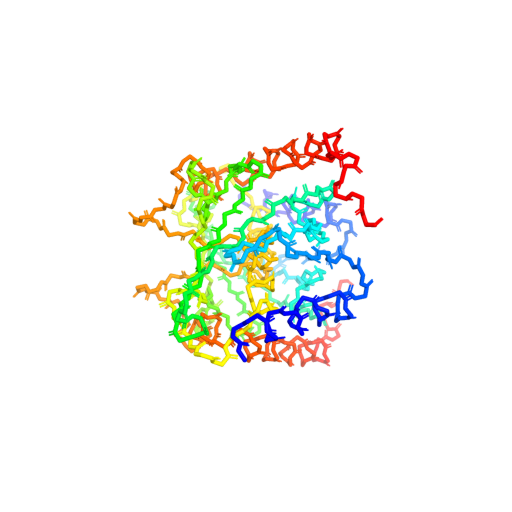 -22.391 -19.922 1 95.56 55 GLY B N 1
ATOM 1623 C CA . GLY B 1 55 ? 5.316 -23.141 -21.141 1 95.56 55 GLY B CA 1
ATOM 1624 C C . GLY B 1 55 ? 6.727 -23.703 -21.156 1 95.56 55 GLY B C 1
ATOM 1625 O O . GLY B 1 55 ? 7.438 -23.641 -20.156 1 95.56 55 GLY B O 1
ATOM 1626 N N . LYS B 1 56 ? 7.094 -24.234 -22.328 1 93.94 56 LYS B N 1
ATOM 1627 C CA . LYS B 1 56 ? 8.398 -24.875 -22.5 1 93.94 56 LYS B CA 1
ATOM 1628 C C . LYS B 1 56 ? 9.523 -23.828 -22.453 1 93.94 56 LYS B C 1
ATOM 1630 O O . LYS B 1 56 ? 10.68 -24.172 -22.219 1 93.94 56 LYS B O 1
ATOM 1635 N N . GLN B 1 57 ? 9.188 -22.609 -22.578 1 96 57 GLN B N 1
ATOM 1636 C CA . GLN B 1 57 ? 10.195 -21.562 -22.688 1 96 57 GLN B CA 1
ATOM 1637 C C . GLN B 1 57 ? 10.461 -20.922 -21.328 1 96 57 GLN B C 1
ATOM 1639 O O . GLN B 1 57 ? 11.281 -20 -21.219 1 96 57 GLN B O 1
ATOM 1644 N N . TYR B 1 58 ? 9.852 -21.375 -20.375 1 96.62 58 TYR B N 1
ATOM 1645 C CA . TYR B 1 58 ? 10.203 -20.906 -19.047 1 96.62 58 TYR B CA 1
ATOM 1646 C C . TYR B 1 58 ? 11.648 -21.25 -18.703 1 96.62 58 TYR B C 1
ATOM 1648 O O . TYR B 1 58 ? 12.109 -22.359 -18.969 1 96.62 58 TYR B O 1
ATOM 1656 N N . PRO B 1 59 ? 12.289 -20.391 -18.156 1 96.38 59 PRO B N 1
ATOM 1657 C CA . PRO B 1 59 ? 11.984 -19.062 -17.609 1 96.38 59 PRO B CA 1
ATOM 1658 C C . PRO B 1 59 ? 12.297 -17.938 -18.594 1 96.38 59 PRO B C 1
ATOM 1660 O O . PRO B 1 59 ? 12.328 -16.766 -18.203 1 96.38 59 PRO B O 1
ATOM 1663 N N . ASP B 1 60 ? 12.523 -18.25 -19.828 1 97.31 60 ASP B N 1
ATOM 1664 C CA . ASP B 1 60 ? 12.758 -17.203 -20.828 1 97.31 60 ASP B CA 1
ATOM 1665 C C . ASP B 1 60 ? 11.5 -16.375 -21.062 1 97.31 60 ASP B C 1
ATOM 1667 O O . ASP B 1 60 ? 11.586 -15.188 -21.406 1 97.31 60 ASP B O 1
ATOM 1671 N N . VAL B 1 61 ? 10.375 -17.031 -20.891 1 97.25 61 VAL B N 1
ATOM 1672 C CA . VAL B 1 61 ? 9.078 -16.375 -21.016 1 97.25 61 VAL B CA 1
ATOM 1673 C C . VAL B 1 61 ? 8.328 -16.469 -19.688 1 97.25 61 VAL B C 1
ATOM 1675 O O . VAL B 1 61 ? 8.344 -17.5 -19.016 1 97.25 61 VAL B O 1
ATOM 1678 N N . ALA B 1 62 ? 7.699 -15.375 -19.344 1 98.12 62 ALA B N 1
ATOM 1679 C CA . ALA B 1 62 ? 6.949 -15.32 -18.094 1 98.12 62 ALA B CA 1
ATOM 1680 C C . ALA B 1 62 ? 5.824 -16.344 -18.078 1 98.12 62 ALA B C 1
ATOM 1682 O O . ALA B 1 62 ? 5.223 -16.641 -19.109 1 98.12 62 ALA B O 1
ATOM 1683 N N . PRO B 1 63 ? 5.531 -16.922 -16.938 1 98.25 63 PRO B N 1
ATOM 1684 C CA . PRO B 1 63 ? 4.305 -17.703 -16.812 1 98.25 63 PRO B CA 1
ATOM 1685 C C . PRO B 1 63 ? 3.055 -16.828 -16.688 1 98.25 63 PRO B C 1
ATOM 1687 O O . PRO B 1 63 ? 3.158 -15.609 -16.562 1 98.25 63 PRO B O 1
ATOM 1690 N N . THR B 1 64 ? 1.906 -17.406 -16.844 1 98.5 64 THR B N 1
ATOM 1691 C CA . THR B 1 64 ? 0.654 -16.75 -16.484 1 98.5 64 THR B CA 1
ATOM 1692 C C . THR B 1 64 ? 0.243 -17.094 -15.062 1 98.5 64 THR B C 1
ATOM 1694 O O . THR B 1 64 ? 0.459 -18.219 -14.594 1 98.5 64 THR B O 1
ATOM 1697 N N . VAL B 1 65 ? -0.297 -16.156 -14.375 1 98.81 65 VAL B N 1
ATOM 1698 C CA . VAL B 1 65 ? -0.653 -16.312 -12.969 1 98.81 65 VAL B CA 1
ATOM 1699 C C . VAL B 1 65 ? -2.119 -15.945 -12.758 1 98.81 65 VAL B C 1
ATOM 1701 O O . VAL B 1 65 ? -2.578 -14.906 -13.242 1 98.81 65 VAL B O 1
ATOM 1704 N N . ARG B 1 66 ? -2.816 -16.812 -12.039 1 98.75 66 ARG B N 1
ATOM 1705 C CA . ARG B 1 66 ? -4.238 -16.578 -11.82 1 98.75 66 ARG B CA 1
ATOM 1706 C C . ARG B 1 66 ? -4.645 -16.953 -10.398 1 98.75 66 ARG B C 1
ATOM 1708 O O . ARG B 1 66 ? -4.164 -17.938 -9.852 1 98.75 66 ARG B O 1
ATOM 1715 N N . PHE B 1 67 ? -5.504 -16.172 -9.906 1 98.62 67 PHE B N 1
ATOM 1716 C CA . PHE B 1 67 ? -6.238 -16.594 -8.719 1 98.62 67 PHE B CA 1
ATOM 1717 C C . PHE B 1 67 ? -7.371 -17.547 -9.102 1 98.62 67 PHE B C 1
ATOM 1719 O O . PHE B 1 67 ? -8.117 -17.281 -10.047 1 98.62 67 PHE B O 1
ATOM 1726 N N . SER B 1 68 ? -7.504 -18.625 -8.336 1 97.38 68 SER B N 1
ATOM 1727 C CA . SER B 1 68 ? -8.594 -19.578 -8.562 1 97.38 68 SER B CA 1
ATOM 1728 C C . SER B 1 68 ? -9.195 -20.047 -7.246 1 97.38 68 SER B C 1
ATOM 1730 O O . SER B 1 68 ? -8.625 -20.922 -6.578 1 97.38 68 SER B O 1
ATOM 1732 N N . PRO B 1 69 ? -10.383 -19.609 -6.82 1 97.56 69 PRO B N 1
ATOM 1733 C CA . PRO B 1 69 ? -11.266 -18.734 -7.59 1 97.56 69 PRO B CA 1
ATOM 1734 C C . PRO B 1 69 ? -10.742 -17.297 -7.648 1 97.56 69 PRO B C 1
ATOM 1736 O O . PRO B 1 69 ? -9.891 -16.906 -6.84 1 97.56 69 PRO B O 1
ATOM 1739 N N . ALA B 1 70 ? -11.305 -16.531 -8.625 1 98.12 70 ALA B N 1
ATOM 1740 C CA . ALA B 1 70 ? -10.977 -15.117 -8.727 1 98.12 70 ALA B CA 1
ATOM 1741 C C . ALA B 1 70 ? -11.461 -14.352 -7.5 1 98.12 70 ALA B C 1
ATOM 1743 O O . ALA B 1 70 ? -12.438 -14.75 -6.859 1 98.12 70 ALA B O 1
ATOM 1744 N N . ILE B 1 71 ? -10.758 -13.328 -7.215 1 98.38 71 ILE B N 1
ATOM 1745 C CA . ILE B 1 71 ? -11.203 -12.422 -6.164 1 98.38 71 ILE B CA 1
ATOM 1746 C C . ILE B 1 71 ? -11.367 -11.016 -6.73 1 98.38 71 ILE B C 1
ATOM 1748 O O . ILE B 1 71 ? -10.727 -10.656 -7.723 1 98.38 71 ILE B O 1
ATOM 1752 N N . SER B 1 72 ? -12.219 -10.227 -6.062 1 98.06 72 SER B N 1
ATOM 1753 C CA . SER B 1 72 ? -12.398 -8.836 -6.469 1 98.06 72 SER B CA 1
ATOM 1754 C C . SER B 1 72 ? -11.258 -7.961 -5.961 1 98.06 72 SER B C 1
ATOM 1756 O O . SER B 1 72 ? -11.227 -7.59 -4.789 1 98.06 72 SER B O 1
ATOM 1758 N N . HIS B 1 73 ? -10.367 -7.613 -6.801 1 98.25 73 HIS B N 1
ATOM 1759 C CA . HIS B 1 73 ? -9.172 -6.832 -6.523 1 98.25 73 HIS B CA 1
ATOM 1760 C C . HIS B 1 73 ? -8.773 -5.977 -7.719 1 98.25 73 HIS B C 1
ATOM 1762 O O . HIS B 1 73 ? -8.922 -6.402 -8.867 1 98.25 73 HIS B O 1
ATOM 1768 N N . PRO B 1 74 ? -8.195 -4.855 -7.48 1 97 74 PRO B N 1
ATOM 1769 C CA . PRO B 1 74 ? -7.887 -3.932 -8.578 1 97 74 PRO B CA 1
ATOM 1770 C C . PRO B 1 74 ? -6.93 -4.531 -9.602 1 97 74 PRO B C 1
ATOM 1772 O O . PRO B 1 74 ? -6.941 -4.129 -10.766 1 97 74 PRO B O 1
ATOM 1775 N N . ASN B 1 75 ? -6.117 -5.488 -9.211 1 97 75 ASN B N 1
ATOM 1776 C CA . ASN B 1 75 ? -5.09 -6.031 -10.102 1 97 75 ASN B CA 1
ATOM 1777 C C . ASN B 1 75 ? -5.477 -7.41 -10.625 1 97 75 ASN B C 1
ATOM 1779 O O . ASN B 1 75 ? -4.652 -8.102 -11.227 1 97 75 ASN B O 1
ATOM 1783 N N . ILE B 1 76 ? -6.668 -7.82 -10.375 1 98.31 76 ILE B N 1
ATOM 1784 C CA . ILE B 1 76 ? -7.082 -9.164 -10.75 1 98.31 76 ILE B CA 1
ATOM 1785 C C . ILE B 1 76 ? -8.32 -9.094 -11.641 1 98.31 76 ILE B C 1
ATOM 1787 O O . ILE B 1 76 ? -9.336 -8.516 -11.266 1 98.31 76 ILE B O 1
ATOM 1791 N N . PHE B 1 77 ? -8.156 -9.703 -12.789 1 98.12 77 PHE B N 1
ATOM 1792 C CA . PHE B 1 77 ? -9.25 -9.734 -13.75 1 98.12 77 PHE B CA 1
ATOM 1793 C C . PHE B 1 77 ? -10.367 -10.656 -13.273 1 98.12 77 PHE B C 1
ATOM 1795 O O . PHE B 1 77 ? -10.156 -11.469 -12.367 1 98.12 77 PHE B O 1
ATOM 1802 N N . ALA B 1 78 ? -11.508 -10.516 -13.938 1 97.56 78 ALA B N 1
ATOM 1803 C CA . ALA B 1 78 ? -12.641 -11.383 -13.617 1 97.56 78 ALA B CA 1
ATOM 1804 C C . ALA B 1 78 ? -12.281 -12.852 -13.828 1 97.56 78 ALA B C 1
ATOM 1806 O O . ALA B 1 78 ? -12.805 -13.727 -13.141 1 97.56 78 ALA B O 1
ATOM 1807 N N . SER B 1 79 ? -11.344 -13.102 -14.719 1 98 79 SER B N 1
ATOM 1808 C CA . SER B 1 79 ? -10.898 -14.461 -15.016 1 98 79 SER B CA 1
ATOM 1809 C C . SER B 1 79 ? -9.977 -14.992 -13.93 1 98 79 SER B C 1
ATOM 1811 O O . SER B 1 79 ? -9.688 -16.188 -13.883 1 98 79 SER B O 1
ATOM 1813 N N . GLY B 1 80 ? -9.531 -14.109 -13.117 1 98.56 80 GLY B N 1
ATOM 1814 C CA . GLY B 1 80 ? -8.539 -14.453 -12.102 1 98.56 80 GLY B CA 1
ATOM 1815 C C . GLY B 1 80 ? -7.125 -14.094 -12.508 1 98.56 80 GLY B C 1
ATOM 1816 O O . GLY B 1 80 ? -6.215 -14.094 -11.672 1 98.56 80 GLY B O 1
ATOM 1817 N N . LYS B 1 81 ? -6.977 -13.773 -13.797 1 98.56 81 LYS B N 1
ATOM 1818 C CA . LYS B 1 81 ? -5.652 -13.383 -14.273 1 98.56 81 LYS B CA 1
ATOM 1819 C C . LYS B 1 81 ? -5.145 -12.141 -13.539 1 98.56 81 LYS B C 1
ATOM 1821 O O . LYS B 1 81 ? -5.898 -11.195 -13.32 1 98.56 81 LYS B O 1
ATOM 1826 N N . VAL B 1 82 ? -3.869 -12.172 -13.258 1 98.19 82 VAL B N 1
ATOM 1827 C CA . VAL B 1 82 ? -3.322 -11.078 -12.453 1 98.19 82 VAL B CA 1
ATOM 1828 C C . VAL B 1 82 ? -2.463 -10.172 -13.328 1 98.19 82 VAL B C 1
ATOM 1830 O O . VAL B 1 82 ? -1.724 -10.656 -14.195 1 98.19 82 VAL B O 1
ATOM 1833 N N . SER B 1 83 ? -2.58 -8.969 -13.094 1 95.75 83 SER B N 1
ATOM 1834 C CA . SER B 1 83 ? -1.654 -7.996 -13.664 1 95.75 83 SER B CA 1
ATOM 1835 C C . SER B 1 83 ? -0.568 -7.613 -12.664 1 95.75 83 SER B C 1
ATOM 1837 O O . SER B 1 83 ? -0.846 -6.953 -11.664 1 95.75 83 SER B O 1
ATOM 1839 N N . LEU B 1 84 ? 0.64 -8.016 -12.945 1 93.31 84 LEU B N 1
ATOM 1840 C CA . LEU B 1 84 ? 1.786 -7.719 -12.094 1 93.31 84 LEU B CA 1
ATOM 1841 C C . LEU B 1 84 ? 2.918 -7.094 -12.906 1 93.31 84 LEU B C 1
ATOM 1843 O O . LEU B 1 84 ? 3.217 -7.547 -14.008 1 93.31 84 LEU B O 1
ATOM 1847 N N . LYS B 1 85 ? 3.529 -6.18 -12.352 1 89.38 85 LYS B N 1
ATOM 1848 C CA . LYS B 1 85 ? 4.633 -5.516 -13.031 1 89.38 85 LYS B CA 1
ATOM 1849 C C . LYS B 1 85 ? 5.785 -6.484 -13.289 1 89.38 85 LYS B C 1
ATOM 1851 O O . LYS B 1 85 ? 6.434 -6.426 -14.336 1 89.38 85 LYS B O 1
ATOM 1856 N N . VAL B 1 86 ? 6.043 -7.387 -12.336 1 93.75 86 VAL B N 1
ATOM 1857 C CA . VAL B 1 86 ? 7.148 -8.328 -12.461 1 93.75 86 VAL B CA 1
ATOM 1858 C C . VAL B 1 86 ? 6.914 -9.234 -13.672 1 93.75 86 VAL B C 1
ATOM 1860 O O . VAL B 1 86 ? 7.867 -9.648 -14.336 1 93.75 86 VAL B O 1
ATOM 1863 N N . LEU B 1 87 ? 5.688 -9.562 -13.984 1 96.69 87 LEU B N 1
ATOM 1864 C CA . LEU B 1 87 ? 5.355 -10.391 -15.133 1 96.69 87 LEU B CA 1
ATOM 1865 C C . LEU B 1 87 ? 5.477 -9.602 -16.438 1 96.69 87 LEU B C 1
ATOM 1867 O O . LEU B 1 87 ? 5.867 -10.148 -17.469 1 96.69 87 LEU B O 1
ATOM 1871 N N . GLU B 1 88 ? 5.137 -8.344 -16.328 1 92.69 88 GLU B N 1
ATOM 1872 C CA . GLU B 1 88 ? 5.23 -7.461 -17.484 1 92.69 88 GLU B CA 1
ATOM 1873 C C . GLU B 1 88 ? 6.684 -7.164 -17.844 1 92.69 88 GLU B C 1
ATOM 1875 O O . GLU B 1 88 ? 7.016 -6.961 -19 1 92.69 88 GLU B O 1
ATOM 1880 N N . ASN B 1 89 ? 7.508 -7.078 -16.875 1 93.44 89 ASN B N 1
ATOM 1881 C CA . ASN B 1 89 ? 8.93 -6.809 -17.047 1 93.44 89 ASN B CA 1
ATOM 1882 C C . ASN B 1 89 ? 9.781 -8.031 -16.719 1 93.44 89 ASN B C 1
ATOM 1884 O O . ASN B 1 89 ? 10.836 -7.91 -16.094 1 93.44 89 ASN B O 1
ATOM 1888 N N . TRP B 1 90 ? 9.391 -9.164 -17.125 1 96.69 90 TRP B N 1
ATOM 1889 C CA . TRP B 1 90 ? 9.953 -10.453 -16.734 1 96.69 90 TRP B CA 1
ATOM 1890 C C . TRP B 1 90 ? 11.328 -10.664 -17.375 1 96.69 90 TRP B C 1
ATOM 1892 O O . TRP B 1 90 ? 11.516 -10.352 -18.562 1 96.69 90 TRP B O 1
ATOM 1902 N N . THR B 1 91 ? 12.195 -11.109 -16.578 1 96.44 91 THR B N 1
ATOM 1903 C CA . THR B 1 91 ? 13.477 -11.594 -17.062 1 96.44 91 THR B CA 1
ATOM 1904 C C . THR B 1 91 ? 13.758 -13 -16.531 1 96.44 91 THR B C 1
ATOM 1906 O O . THR B 1 91 ? 13.172 -13.422 -15.531 1 96.44 91 THR B O 1
ATOM 1909 N N . LYS B 1 92 ? 14.641 -13.734 -17.234 1 95.75 92 LYS B N 1
ATOM 1910 C CA . LYS B 1 92 ? 14.922 -15.133 -16.906 1 95.75 92 LYS B CA 1
ATOM 1911 C C . LYS B 1 92 ? 15.508 -15.258 -15.5 1 95.75 92 LYS B C 1
ATOM 1913 O O . LYS B 1 92 ? 15.602 -16.359 -14.961 1 95.75 92 LYS B O 1
ATOM 1918 N N . LYS B 1 93 ? 15.867 -14.102 -14.969 1 94.94 93 LYS B N 1
ATOM 1919 C CA . LYS B 1 93 ? 16.453 -14.141 -13.625 1 94.94 93 LYS B CA 1
ATOM 1920 C C . LYS B 1 93 ? 15.359 -14.305 -12.562 1 94.94 93 LYS B C 1
ATOM 1922 O O . LYS B 1 93 ? 15.648 -14.672 -11.422 1 94.94 93 LYS B O 1
ATOM 1927 N N . PHE B 1 94 ? 14.156 -14.039 -12.828 1 95.88 94 PHE B N 1
ATOM 1928 C CA . PHE B 1 94 ? 13.062 -14.133 -11.859 1 95.88 94 PHE B CA 1
ATOM 1929 C C . PHE B 1 94 ? 12.625 -15.578 -11.68 1 95.88 94 PHE B C 1
ATOM 1931 O O . PHE B 1 94 ? 12.789 -16.406 -12.578 1 95.88 94 PHE B O 1
ATOM 1938 N N . THR B 1 95 ? 12.141 -15.867 -10.5 1 96.69 95 THR B N 1
ATOM 1939 C CA . THR B 1 95 ? 11.641 -17.188 -10.156 1 96.69 95 THR B CA 1
ATOM 1940 C C . THR B 1 95 ? 10.227 -17.109 -9.602 1 96.69 95 THR B C 1
ATOM 1942 O O . THR B 1 95 ? 9.633 -16.031 -9.547 1 96.69 95 THR B O 1
ATOM 1945 N N . LEU B 1 96 ? 9.672 -18.188 -9.156 1 97.62 96 LEU B N 1
ATOM 1946 C CA . LEU B 1 96 ? 8.367 -18.25 -8.508 1 97.62 96 LEU B CA 1
ATOM 1947 C C . LEU B 1 96 ? 8.344 -17.438 -7.227 1 97.62 96 LEU B C 1
ATOM 1949 O O . LEU B 1 96 ? 7.305 -16.891 -6.844 1 97.62 96 LEU B O 1
ATOM 1953 N N . LEU B 1 97 ? 9.508 -17.406 -6.676 1 96.75 97 LEU B N 1
ATOM 1954 C CA . LEU B 1 97 ? 9.578 -16.625 -5.441 1 96.75 97 LEU B CA 1
ATOM 1955 C C . LEU B 1 97 ? 9.25 -15.164 -5.695 1 96.75 97 LEU B C 1
ATOM 1957 O O . LEU B 1 97 ? 8.562 -14.531 -4.891 1 96.75 97 LEU B O 1
ATOM 1961 N N . GLU B 1 98 ? 9.742 -14.539 -6.773 1 95.56 98 GLU B N 1
ATOM 1962 C CA . GLU B 1 98 ? 9.414 -13.164 -7.129 1 95.56 98 GLU B CA 1
ATOM 1963 C C . GLU B 1 98 ? 7.922 -13 -7.375 1 95.56 98 GLU B C 1
ATOM 1965 O O . GLU B 1 98 ? 7.336 -11.977 -7.016 1 95.56 98 GLU B O 1
ATOM 1970 N N . IL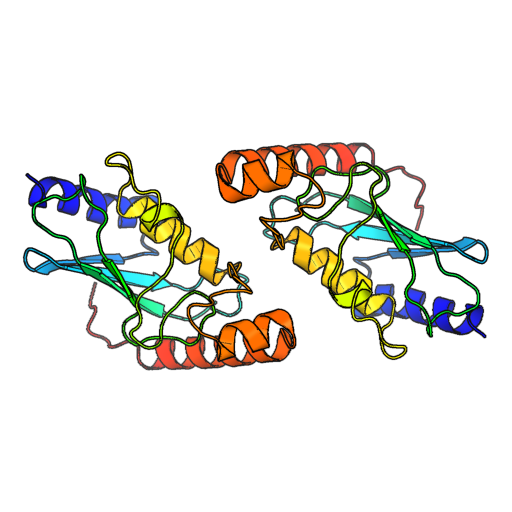E B 1 99 ? 7.363 -14.016 -7.996 1 97.81 99 ILE B N 1
ATOM 1971 C CA . ILE B 1 99 ? 5.926 -13.977 -8.258 1 97.81 99 ILE B CA 1
ATOM 1972 C C . ILE B 1 99 ? 5.168 -13.93 -6.93 1 97.81 99 ILE B C 1
ATOM 1974 O O . ILE B 1 99 ? 4.297 -13.078 -6.734 1 97.81 99 ILE B O 1
ATOM 1978 N N . VAL B 1 100 ? 5.543 -14.789 -6.027 1 98.12 100 VAL B N 1
ATOM 1979 C CA . VAL B 1 100 ? 4.891 -14.867 -4.727 1 98.12 100 VAL B CA 1
ATOM 1980 C C . VAL B 1 100 ? 5.043 -13.539 -3.988 1 98.12 100 VAL B C 1
ATOM 1982 O O . VAL B 1 100 ? 4.07 -13 -3.453 1 98.12 100 VAL B O 1
ATOM 1985 N N . ALA B 1 101 ? 6.195 -13.016 -3.963 1 95.88 101 ALA B N 1
ATOM 1986 C CA . ALA B 1 101 ? 6.461 -11.758 -3.271 1 95.88 101 ALA B CA 1
ATOM 1987 C C . ALA B 1 101 ? 5.598 -10.633 -3.834 1 95.88 101 ALA B C 1
ATOM 1989 O O . ALA B 1 101 ? 5.082 -9.805 -3.082 1 95.88 101 ALA B O 1
ATOM 1990 N N . ASN B 1 102 ? 5.48 -10.594 -5.141 1 96 102 ASN B N 1
ATOM 1991 C CA . ASN B 1 102 ? 4.699 -9.539 -5.777 1 96 102 ASN B CA 1
ATOM 1992 C C . ASN B 1 102 ? 3.203 -9.734 -5.543 1 96 102 ASN B C 1
ATOM 1994 O O . ASN B 1 102 ? 2.459 -8.766 -5.422 1 96 102 ASN B O 1
ATOM 1998 N N . LEU B 1 103 ? 2.803 -10.945 -5.477 1 98.06 103 LEU B N 1
ATOM 1999 C CA . LEU B 1 103 ? 1.413 -11.203 -5.117 1 98.06 103 LEU B CA 1
ATOM 2000 C C . LEU B 1 103 ? 1.106 -10.68 -3.717 1 98.06 103 LEU B C 1
ATOM 2002 O O . LEU B 1 103 ? 0.066 -10.055 -3.496 1 98.06 103 LEU B O 1
ATOM 2006 N N . TYR B 1 104 ? 2.012 -10.977 -2.77 1 96.75 104 TYR B N 1
ATOM 2007 C CA . TYR B 1 104 ? 1.846 -10.43 -1.428 1 96.75 104 TYR B CA 1
ATOM 2008 C C . TYR B 1 104 ? 1.771 -8.906 -1.463 1 96.75 104 TYR B C 1
ATOM 2010 O O . TYR B 1 104 ? 0.943 -8.305 -0.776 1 96.75 104 TYR B O 1
ATOM 2018 N N . GLU B 1 105 ? 2.598 -8.383 -2.254 1 94.31 105 GLU B N 1
ATOM 2019 C CA . GLU B 1 105 ? 2.691 -6.93 -2.305 1 94.31 105 GLU B CA 1
ATOM 2020 C C . GLU B 1 105 ? 1.383 -6.305 -2.785 1 94.31 105 GLU B C 1
ATOM 2022 O O . GLU B 1 105 ? 0.879 -5.359 -2.176 1 94.31 105 GLU B O 1
ATOM 2027 N N . ILE B 1 106 ? 0.803 -6.824 -3.854 1 96.19 106 ILE B N 1
ATOM 2028 C CA . ILE B 1 106 ? -0.393 -6.191 -4.402 1 96.19 106 ILE B CA 1
ATOM 2029 C C . ILE B 1 106 ? -1.574 -6.422 -3.465 1 96.19 106 ILE B C 1
ATOM 2031 O O . ILE B 1 106 ? -2.504 -5.613 -3.418 1 96.19 106 ILE B O 1
ATOM 2035 N N . LEU B 1 107 ? -1.562 -7.547 -2.734 1 97.69 107 LEU B N 1
ATOM 2036 C CA . LEU B 1 107 ? -2.629 -7.762 -1.764 1 97.69 107 LEU B CA 1
ATOM 2037 C C . LEU B 1 107 ? -2.537 -6.758 -0.621 1 97.69 107 LEU B C 1
ATOM 2039 O O . LEU B 1 107 ? -3.559 -6.332 -0.077 1 97.69 107 LEU B O 1
ATOM 2043 N N . LYS B 1 108 ? -1.358 -6.371 -0.321 1 95.44 108 LYS B N 1
ATOM 2044 C CA . LYS B 1 108 ? -1.151 -5.375 0.727 1 95.44 108 LYS B CA 1
ATOM 2045 C C . LYS B 1 108 ? -1.415 -3.967 0.206 1 95.44 108 LYS B C 1
ATOM 2047 O O . LYS B 1 108 ? -2.123 -3.186 0.844 1 95.44 108 LYS B O 1
ATOM 2052 N N . CYS B 1 109 ? -0.836 -3.676 -0.933 1 95.62 109 CYS B N 1
ATOM 2053 C CA . CYS B 1 109 ? -0.916 -2.357 -1.55 1 95.62 109 CYS B CA 1
ATOM 2054 C C . CYS B 1 109 ? -1.284 -2.467 -3.025 1 95.62 109 CYS B C 1
ATOM 2056 O O . CYS B 1 109 ? -0.406 -2.557 -3.885 1 95.62 109 CYS B O 1
ATOM 2058 N N . PRO B 1 110 ? -2.562 -2.373 -3.322 1 95.94 110 PRO B N 1
ATOM 2059 C CA . PRO B 1 110 ? -2.979 -2.477 -4.723 1 95.94 110 PRO B CA 1
ATOM 2060 C C . PRO B 1 110 ? -2.324 -1.423 -5.613 1 95.94 110 PRO B C 1
ATOM 2062 O O . PRO B 1 110 ? -2.15 -0.276 -5.191 1 95.94 110 PRO B O 1
ATOM 2065 N N . GLU B 1 111 ? -1.931 -1.836 -6.734 1 91.38 111 GLU B N 1
ATOM 2066 C CA . GLU B 1 111 ? -1.441 -0.929 -7.77 1 91.38 111 GLU B CA 1
ATOM 2067 C C . GLU B 1 111 ? -2.561 -0.528 -8.727 1 91.38 111 GLU B C 1
ATOM 2069 O O . GLU B 1 111 ? -2.754 -1.162 -9.766 1 91.38 111 GLU B O 1
ATOM 2074 N N . VAL B 1 112 ? -3.148 0.503 -8.477 1 87.94 112 VAL B N 1
ATOM 2075 C CA . VAL B 1 112 ? -4.355 0.875 -9.203 1 87.94 112 VAL B CA 1
ATOM 2076 C C . VAL B 1 112 ? -3.982 1.744 -10.406 1 87.94 112 VAL B C 1
ATOM 2078 O O . VAL B 1 112 ? -3.406 2.822 -10.242 1 87.94 112 VAL B O 1
ATOM 2081 N N . GLU B 1 113 ? -4.219 1.202 -11.508 1 79.06 113 GLU B N 1
ATOM 2082 C CA . GLU B 1 113 ? -4.109 1.991 -12.727 1 79.06 113 GLU B CA 1
ATOM 2083 C C . GLU B 1 113 ? -5.438 2.656 -13.078 1 79.06 113 GLU B C 1
ATOM 2085 O O . GLU B 1 113 ? -6.434 1.974 -13.328 1 79.06 113 GLU B O 1
ATOM 2090 N N . THR B 1 114 ? -5.418 3.961 -13.117 1 76.56 114 THR B N 1
ATOM 2091 C CA . THR B 1 114 ? -6.68 4.672 -13.305 1 76.56 114 THR B CA 1
ATOM 2092 C C . THR B 1 114 ? -7.145 4.578 -14.75 1 76.56 114 THR B C 1
ATOM 2094 O O . THR B 1 114 ? -8.344 4.586 -15.023 1 76.56 114 THR B O 1
ATOM 2097 N N . ASP B 1 115 ? -6.242 4.352 -15.617 1 80.88 115 ASP B N 1
ATOM 2098 C CA . ASP B 1 115 ? -6.617 4.375 -17.031 1 80.88 115 ASP B CA 1
ATOM 2099 C C . ASP B 1 115 ? -7.066 2.996 -17.5 1 80.88 115 ASP B C 1
ATOM 2101 O O . ASP B 1 115 ? -7.988 2.881 -18.312 1 80.88 115 ASP B O 1
ATOM 2105 N N . GLN B 1 116 ? -6.527 1.95 -17.047 1 85.5 116 GLN B N 1
ATOM 2106 C CA . GLN B 1 116 ? -6.832 0.588 -17.469 1 85.5 116 GLN B CA 1
ATOM 2107 C C . GLN B 1 116 ? -6.777 -0.379 -16.281 1 85.5 116 GLN B C 1
ATOM 2109 O O . GLN B 1 116 ? -5.891 -1.233 -16.219 1 85.5 116 GLN B O 1
ATOM 2114 N N . PRO B 1 117 ? -7.773 -0.297 -15.477 1 89.44 117 PRO B N 1
ATOM 2115 C CA . PRO B 1 117 ? -7.746 -1.218 -14.336 1 89.44 117 PRO B CA 1
ATOM 2116 C C . PRO B 1 117 ? -8.141 -2.643 -14.719 1 89.44 117 PRO B C 1
ATOM 2118 O O . PRO B 1 117 ? -8.961 -2.84 -15.617 1 89.44 117 PRO B O 1
ATOM 2121 N N . SER B 1 118 ? -7.559 -3.617 -14.125 1 95 118 SER B N 1
ATOM 2122 C CA . SER B 1 118 ? -7.895 -5.02 -14.352 1 95 118 SER B CA 1
ATOM 2123 C C . SER B 1 118 ? -9.289 -5.344 -13.82 1 95 118 SER B C 1
ATOM 2125 O O . SER B 1 118 ? -9.945 -6.266 -14.305 1 95 118 SER B O 1
ATOM 2127 N N . ASN B 1 119 ? -9.758 -4.633 -12.883 1 97.12 119 ASN B N 1
ATOM 2128 C CA . ASN B 1 119 ? -11.07 -4.75 -12.258 1 97.12 119 ASN B CA 1
ATOM 2129 C C . ASN B 1 119 ? -11.656 -3.379 -11.93 1 97.12 119 ASN B C 1
ATOM 2131 O O . ASN B 1 119 ? -11.258 -2.75 -10.945 1 97.12 119 ASN B O 1
ATOM 2135 N N . LEU B 1 120 ? -12.539 -2.951 -12.672 1 95.19 120 LEU B N 1
ATOM 2136 C CA . LEU B 1 120 ? -13.07 -1.595 -12.602 1 95.19 120 LEU B CA 1
ATOM 2137 C C . LEU B 1 120 ? -13.734 -1.337 -11.258 1 95.19 120 LEU B C 1
ATOM 2139 O O . LEU B 1 120 ? -13.484 -0.313 -10.617 1 95.19 120 LEU B O 1
ATOM 2143 N N . GLU B 1 121 ? -14.578 -2.248 -10.898 1 95.62 121 GLU B N 1
ATOM 2144 C CA . GLU B 1 121 ? -15.32 -2.066 -9.656 1 95.62 121 GLU B CA 1
ATOM 2145 C C . GLU B 1 121 ? -14.375 -1.998 -8.453 1 95.62 121 GLU B C 1
ATOM 2147 O O . GLU B 1 121 ? -14.508 -1.109 -7.609 1 95.62 121 GLU B O 1
ATOM 2152 N N . ALA B 1 122 ? -13.445 -2.922 -8.336 1 97.06 122 ALA B N 1
ATOM 2153 C CA . ALA B 1 122 ? -12.492 -2.947 -7.227 1 97.06 122 ALA B CA 1
ATOM 2154 C C . ALA B 1 122 ? -11.602 -1.704 -7.234 1 97.06 122 ALA B C 1
ATOM 2156 O O . ALA B 1 122 ? -11.32 -1.129 -6.184 1 97.06 122 ALA B O 1
ATOM 2157 N N . ALA B 1 123 ? -11.219 -1.305 -8.398 1 95.25 123 ALA B N 1
ATOM 2158 C CA . ALA B 1 123 ? -10.406 -0.097 -8.531 1 95.25 123 ALA B CA 1
ATOM 2159 C C . ALA B 1 123 ? -11.172 1.132 -8.047 1 95.25 123 ALA B C 1
ATOM 2161 O O . ALA B 1 123 ? -10.625 1.952 -7.301 1 95.25 123 ALA B O 1
ATOM 2162 N N . TYR B 1 124 ? -12.383 1.204 -8.5 1 93 124 TYR B N 1
ATOM 2163 C CA . TYR B 1 124 ? -13.234 2.32 -8.109 1 93 124 TYR B CA 1
ATOM 2164 C C . TYR B 1 124 ? -13.391 2.385 -6.594 1 93 124 TYR B C 1
ATOM 2166 O O . TYR B 1 124 ? -13.203 3.443 -5.992 1 93 124 TYR B O 1
ATOM 2174 N N . ASN B 1 125 ? -13.703 1.257 -5.973 1 94.69 125 ASN B N 1
ATOM 2175 C CA . ASN B 1 125 ? -13.867 1.207 -4.523 1 94.69 125 ASN B CA 1
ATOM 2176 C C . ASN B 1 125 ? -12.578 1.557 -3.797 1 94.69 125 ASN B C 1
ATOM 2178 O O . ASN B 1 125 ? -12.594 2.285 -2.803 1 94.69 125 ASN B O 1
ATOM 2182 N N . TYR B 1 126 ? -11.461 1.109 -4.254 1 94.44 126 TYR B N 1
ATOM 2183 C CA . TYR B 1 126 ? -10.172 1.355 -3.613 1 94.44 126 TYR B CA 1
ATOM 2184 C C . TYR B 1 126 ? -9.836 2.842 -3.621 1 94.44 126 TYR B C 1
ATOM 2186 O O . TYR B 1 126 ? -9.336 3.377 -2.627 1 94.44 126 TYR B O 1
ATOM 2194 N N . LEU B 1 127 ? -10.188 3.473 -4.738 1 88.06 127 LEU B N 1
ATOM 2195 C CA . LEU B 1 127 ? -9.805 4.867 -4.93 1 88.06 127 LEU B CA 1
ATOM 2196 C C . LEU B 1 127 ? -10.789 5.801 -4.234 1 88.06 127 LEU B C 1
ATOM 2198 O O . LEU B 1 127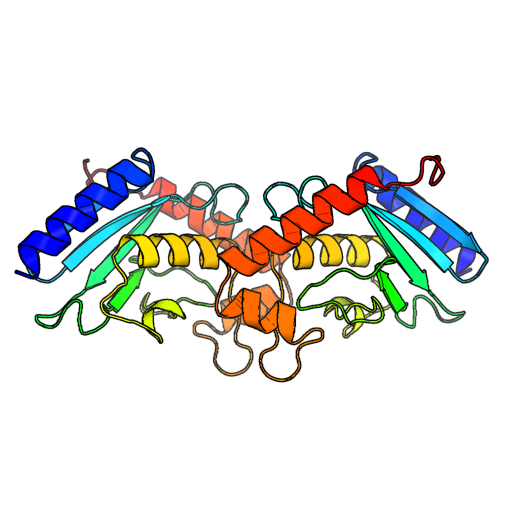 ? -10.398 6.836 -3.689 1 88.06 127 LEU B O 1
ATOM 2202 N N . ASN B 1 128 ? -12.109 5.422 -4.172 1 86.25 128 ASN B N 1
ATOM 2203 C CA . ASN B 1 128 ? -13.133 6.387 -3.781 1 86.25 128 ASN B CA 1
ATOM 2204 C C . ASN B 1 128 ? -13.805 5.996 -2.469 1 86.25 128 ASN B C 1
ATOM 2206 O O . ASN B 1 128 ? -14.422 6.832 -1.812 1 86.25 128 ASN B O 1
ATOM 2210 N N . ASP B 1 129 ? -13.711 4.785 -2.191 1 90.25 129 ASP B N 1
ATOM 2211 C CA . ASP B 1 129 ? -14.305 4.258 -0.968 1 90.25 129 ASP B CA 1
ATOM 2212 C C . ASP B 1 129 ? -13.477 3.104 -0.407 1 90.25 129 ASP B C 1
ATOM 2214 O O . ASP B 1 129 ? -13.914 1.95 -0.441 1 90.25 129 ASP B O 1
ATOM 2218 N N . LYS B 1 130 ? -12.406 3.436 0.23 1 90.69 130 LYS B N 1
ATOM 2219 C CA . LYS B 1 130 ? -11.453 2.439 0.715 1 90.69 130 LYS B CA 1
ATOM 2220 C C . LYS B 1 130 ? -12.086 1.552 1.783 1 90.69 130 LYS B C 1
ATOM 2222 O O . LYS B 1 130 ? -11.773 0.362 1.871 1 90.69 130 LYS B O 1
ATOM 2227 N N . THR B 1 131 ? -12.922 2.141 2.578 1 92.44 131 THR B N 1
ATOM 2228 C 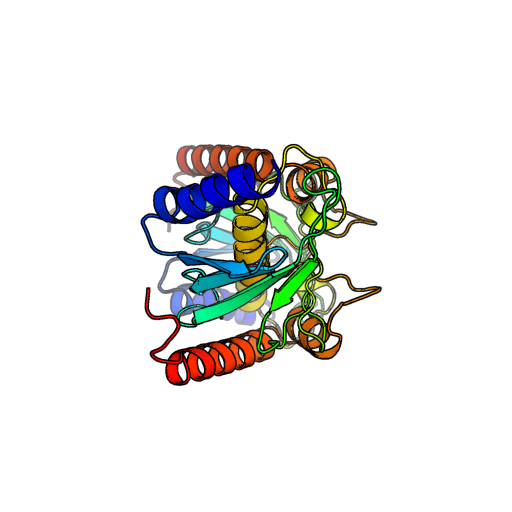CA . THR B 1 131 ? -13.617 1.364 3.598 1 92.44 131 THR B CA 1
ATOM 2229 C C . THR B 1 131 ? -14.445 0.25 2.961 1 92.44 131 THR B C 1
ATOM 2231 O O . THR B 1 131 ? -14.438 -0.888 3.436 1 92.44 131 THR B O 1
ATOM 2234 N N . CYS B 1 132 ? -15.07 0.636 1.898 1 95.94 132 CYS B N 1
ATOM 2235 C CA . CYS B 1 132 ? -15.859 -0.355 1.172 1 95.94 132 CYS B CA 1
ATOM 2236 C C . CYS B 1 132 ? -14.961 -1.44 0.588 1 95.94 132 CYS B C 1
ATOM 2238 O O . CYS B 1 132 ? -15.273 -2.629 0.693 1 95.94 132 CYS B O 1
ATOM 2240 N N . TYR B 1 133 ? -13.883 -1.053 -0.035 1 97.06 133 TYR B N 1
ATOM 2241 C CA . TYR B 1 133 ? -12.93 -2.012 -0.576 1 97.06 133 TYR B CA 1
ATOM 2242 C C . TYR B 1 133 ? -12.453 -2.979 0.504 1 97.06 133 TYR B C 1
ATOM 2244 O O . TYR B 1 133 ? -12.461 -4.195 0.304 1 97.06 133 TYR B O 1
ATOM 2252 N N . GLU B 1 134 ? -12.094 -2.43 1.627 1 97.12 134 GLU B N 1
ATOM 2253 C CA . GLU B 1 134 ? -11.539 -3.25 2.699 1 97.12 134 GLU B CA 1
ATOM 2254 C C . GLU B 1 134 ? -12.586 -4.199 3.268 1 97.12 134 GLU B C 1
ATOM 2256 O O . GLU B 1 134 ? -12.289 -5.355 3.572 1 97.12 134 GLU B O 1
ATOM 2261 N N . SER B 1 135 ? -13.766 -3.709 3.447 1 97.75 135 SER B N 1
ATOM 2262 C CA . SER B 1 135 ? -14.859 -4.551 3.934 1 97.75 135 SER B CA 1
ATOM 2263 C C . SER B 1 135 ? -15.109 -5.727 2.996 1 97.75 135 SER B C 1
ATOM 2265 O O . SER B 1 135 ? -15.25 -6.867 3.445 1 97.75 135 SER B O 1
ATOM 2267 N N . ASN B 1 136 ? -15.133 -5.453 1.721 1 97.94 136 ASN B N 1
ATOM 2268 C CA . ASN B 1 136 ? -15.336 -6.496 0.723 1 97.94 136 ASN B CA 1
ATOM 2269 C C . ASN B 1 136 ? -14.195 -7.512 0.739 1 97.94 136 ASN B C 1
ATOM 2271 O O . ASN B 1 136 ? -14.438 -8.719 0.688 1 97.94 136 ASN B O 1
ATOM 2275 N N . ALA B 1 137 ? -13.039 -7.016 0.793 1 98.5 137 ALA B N 1
ATOM 2276 C CA . ALA B 1 137 ? -11.867 -7.887 0.828 1 98.5 137 ALA B CA 1
ATOM 2277 C C . ALA B 1 137 ? -11.898 -8.812 2.043 1 98.5 137 ALA B C 1
ATOM 2279 O O . ALA B 1 137 ? -11.641 -10.008 1.93 1 98.5 137 ALA B O 1
ATOM 2280 N N . LYS B 1 138 ? -12.242 -8.281 3.18 1 98.12 138 LYS B N 1
ATOM 2281 C CA . LYS B 1 138 ? -12.32 -9.07 4.406 1 98.12 138 LYS B CA 1
ATOM 2282 C C . LYS B 1 138 ? -13.383 -10.156 4.293 1 98.12 138 LYS B C 1
ATOM 2284 O O . LYS B 1 138 ? -13.172 -11.289 4.746 1 98.12 138 LYS B O 1
ATOM 2289 N N . LYS B 1 139 ? -14.461 -9.781 3.68 1 97.81 139 LYS B N 1
ATOM 2290 C CA . LYS B 1 139 ? -15.523 -10.758 3.463 1 97.81 139 LYS B CA 1
ATOM 2291 C C . LYS B 1 139 ? -15.047 -11.898 2.566 1 97.81 139 LYS B C 1
ATOM 2293 O O . LYS B 1 139 ? -15.312 -13.07 2.848 1 97.81 139 LYS B O 1
ATOM 2298 N N . ILE B 1 140 ? -14.383 -11.57 1.545 1 97.75 140 ILE B N 1
ATOM 2299 C CA . ILE B 1 140 ? -13.859 -12.562 0.618 1 97.75 140 ILE B CA 1
ATOM 2300 C C . ILE B 1 140 ? -12.852 -13.453 1.334 1 97.75 140 ILE B C 1
ATOM 2302 O O . ILE B 1 140 ? -12.883 -14.68 1.188 1 97.75 140 ILE B O 1
ATOM 2306 N N . ALA B 1 141 ? -11.961 -12.844 2.111 1 97.75 141 ALA B N 1
ATOM 2307 C CA . ALA B 1 141 ? -10.93 -13.578 2.834 1 97.75 141 ALA B CA 1
ATOM 2308 C C . ALA B 1 141 ? -11.547 -14.633 3.756 1 97.75 141 ALA B C 1
ATOM 2310 O O . ALA B 1 141 ? -11.133 -15.789 3.748 1 97.75 141 ALA B O 1
ATOM 2311 N N . VAL B 1 142 ? -12.547 -14.234 4.48 1 95.5 142 VAL B N 1
ATOM 2312 C CA . VAL B 1 142 ? -13.203 -15.125 5.434 1 95.5 142 VAL B CA 1
ATOM 2313 C C . VAL B 1 142 ? -13.891 -16.266 4.684 1 95.5 142 VAL B C 1
ATOM 2315 O O . VAL B 1 142 ? -13.812 -17.422 5.105 1 95.5 142 VAL B O 1
ATOM 2318 N N . ASN B 1 143 ? -14.5 -15.969 3.59 1 95.12 143 ASN B N 1
ATOM 2319 C CA . ASN B 1 143 ? -15.203 -16.969 2.801 1 95.12 143 ASN B CA 1
ATOM 2320 C C . ASN B 1 143 ? -14.25 -18.016 2.232 1 95.12 143 ASN B C 1
ATOM 2322 O O . ASN B 1 143 ? -14.57 -19.203 2.191 1 95.12 143 ASN B O 1
ATOM 2326 N N . LEU B 1 144 ? -13.148 -17.609 1.781 1 92.38 144 LEU B N 1
ATOM 2327 C CA . LEU B 1 144 ? -12.172 -18.5 1.176 1 92.38 144 LEU B CA 1
ATOM 2328 C C . LEU B 1 144 ? -11.516 -19.375 2.234 1 92.38 144 LEU B C 1
ATOM 2330 O O . LEU B 1 144 ? -11.109 -20.516 1.947 1 92.38 144 LEU B O 1
ATOM 2334 N N . GLU B 1 145 ? -11.328 -18.812 3.387 1 86.56 145 GLU B N 1
ATOM 2335 C CA . GLU B 1 145 ? -10.773 -19.609 4.477 1 86.56 145 GLU B CA 1
ATOM 2336 C C . GLU B 1 145 ? -11.734 -20.703 4.914 1 86.56 145 GLU B C 1
ATOM 2338 O O . GLU B 1 145 ? -11.312 -21.828 5.223 1 86.56 145 GLU B O 1
ATOM 2343 N N . SER B 1 146 ? -12.93 -20.344 4.898 1 82.5 146 SER B N 1
ATOM 2344 C CA . SER B 1 146 ? -13.953 -21.297 5.316 1 82.5 146 SER B CA 1
ATOM 2345 C C . SER B 1 146 ? -14.117 -22.422 4.289 1 82.5 146 SER B C 1
ATOM 2347 O O . SER B 1 146 ? -14.602 -23.5 4.621 1 82.5 146 SER B O 1
ATOM 2349 N N . LYS B 1 147 ? -13.844 -22.141 3.037 1 71.88 147 LYS B N 1
ATOM 2350 C CA . LYS B 1 147 ? -14.039 -23.109 1.953 1 71.88 147 LYS B CA 1
ATOM 2351 C C . LYS B 1 147 ? -12.75 -23.875 1.666 1 71.88 147 LYS B C 1
ATOM 2353 O O . LYS B 1 147 ? -12.695 -24.656 0.717 1 71.88 147 LYS B O 1
ATOM 2358 N N . LYS B 1 148 ? -11.688 -23.391 2.211 1 63.22 148 LYS B N 1
ATOM 2359 C CA . LYS B 1 148 ? -10.43 -24.078 1.957 1 63.22 148 LYS B CA 1
ATOM 2360 C C . LYS B 1 148 ? -10.625 -25.594 1.932 1 63.22 148 LYS B C 1
ATOM 2362 O O . LYS B 1 148 ? -11.141 -26.172 2.891 1 63.22 148 LYS B O 1
ATOM 2367 N N . PRO B 1 149 ? -10.68 -26.031 0.675 1 49.06 149 PRO B N 1
ATOM 2368 C CA . PRO B 1 149 ? -10.797 -27.484 0.688 1 49.06 149 PRO B CA 1
ATOM 2369 C C . PRO B 1 149 ? -9.727 -28.156 1.546 1 49.06 149 PRO B C 1
ATOM 2371 O O . PRO B 1 149 ? -8.633 -27.609 1.711 1 49.06 149 PRO B O 1
ATOM 2374 N N . ARG B 1 150 ? -10.102 -29.094 2.396 1 44.59 150 ARG B N 1
ATOM 2375 C CA . ARG B 1 150 ? -9.25 -30.062 3.078 1 44.59 150 ARG B CA 1
ATOM 2376 C C . ARG B 1 150 ? -8.109 -30.531 2.176 1 44.59 150 ARG B C 1
ATOM 2378 O O . ARG B 1 150 ? -7.109 -31.062 2.656 1 44.59 150 ARG B O 1
ATOM 2385 N N . GLU B 1 151 ? -8.289 -30.531 0.85 1 42.5 151 GLU B N 1
ATOM 2386 C CA . GLU B 1 151 ? -7.484 -31.375 -0.024 1 42.5 151 GLU B CA 1
ATOM 2387 C C . GLU B 1 151 ? -6.18 -30.688 -0.408 1 42.5 151 GLU B C 1
ATOM 2389 O O . GLU B 1 151 ? -5.383 -31.234 -1.175 1 42.5 151 GLU B O 1
ATOM 2394 N N . ILE B 1 152 ? -6.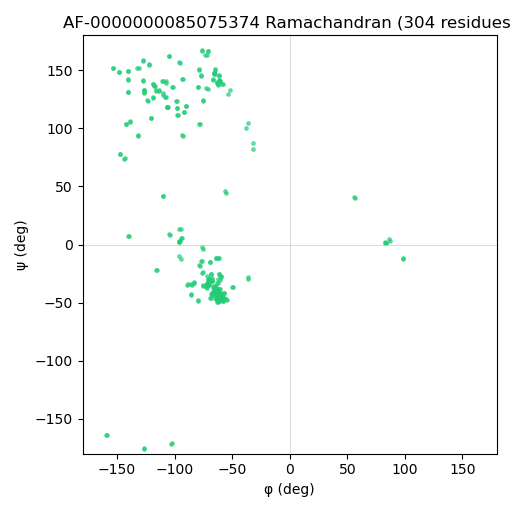09 -29.266 -0.591 1 42.44 152 ILE B N 1
ATOM 2395 C CA . ILE B 1 152 ? -4.652 -29.109 -0.769 1 42.44 152 ILE B CA 1
ATOM 2396 C C . ILE B 1 152 ? -3.916 -29.719 0.425 1 42.44 152 ILE B C 1
ATOM 2398 O O . ILE B 1 152 ? -3.869 -29.125 1.502 1 42.44 152 ILE B O 1
ATOM 2402 N N . LYS B 1 153 ? -4.324 -30.844 0.807 1 40.03 153 LYS B N 1
ATOM 2403 C CA . LYS B 1 153 ? -3.494 -31.672 1.674 1 40.03 153 LYS B CA 1
ATOM 2404 C C . LYS B 1 153 ? -2.01 -31.453 1.4 1 40.03 153 LYS B C 1
ATOM 2406 O O . LYS B 1 153 ? -1.529 -31.719 0.296 1 40.03 153 LYS B O 1
ATOM 2411 N N . LEU B 1 154 ? -1.391 -30.359 1.998 1 35.66 154 LEU B N 1
ATOM 2412 C CA . LEU B 1 154 ? 0.052 -30.531 2.121 1 35.66 154 LEU B CA 1
ATOM 2413 C C . LEU B 1 154 ? 0.387 -31.891 2.73 1 35.66 154 LEU B C 1
ATOM 2415 O O . LEU B 1 154 ? -0.26 -32.312 3.689 1 35.66 154 LEU B O 1
#

Solvent-accessible surface area (backbone atoms only — not comparable to full-atom values): 16360 Å² total; per-residue (Å²): 104,61,67,58,53,51,53,51,41,36,53,46,37,24,61,76,49,71,61,58,33,44,54,45,76,76,53,101,42,33,37,40,32,40,40,57,35,45,81,94,28,47,34,32,71,14,51,40,37,32,41,36,38,44,63,91,52,39,51,76,41,66,57,49,47,27,34,57,75,50,58,86,32,28,40,22,20,87,84,7,41,54,68,49,69,66,59,75,66,54,49,59,86,60,52,62,55,55,52,51,52,49,51,46,42,40,61,62,42,67,71,69,44,90,88,70,47,50,18,60,68,38,34,49,26,50,77,76,33,48,68,58,36,39,52,51,33,34,52,51,13,49,52,35,43,73,56,52,66,78,68,79,59,124,105,61,67,59,53,50,52,51,41,36,53,45,38,24,61,76,51,72,62,59,33,45,54,45,75,75,56,100,40,34,37,39,33,42,40,56,34,46,84,95,27,48,34,32,72,15,52,41,38,33,42,36,37,43,64,92,53,39,50,75,42,68,58,50,48,26,33,56,75,50,57,88,32,28,39,21,21,90,82,6,42,54,67,49,68,66,59,74,66,53,49,60,84,60,53,61,56,56,53,50,54,49,51,46,44,41,62,62,39,67,71,69,44,89,88,69,45,49,19,61,69,38,33,49,27,51,76,76,32,46,67,57,36,38,53,52,32,35,50,50,13,50,52,36,44,72,56,52,63,80,68,79,61,125

InterPro domains:
  IPR000608 Ubiquitin-conjugating (UBC), catalytic core domain [PF00179] (7-139)
  IPR000608 Ubiquitin-conjugating (UBC), catalytic core domain [PS50127] (1-146)
  IPR016135 Ubiquitin-conjugating enzyme/RWD-like [G3DSA:3.10.110.10] (1-149)
  IPR016135 Ubiquitin-conjugating enzyme/RWD-like [SSF54495] (3-142)
  IPR050113 Ubiquitin-conjugating enzyme E2-like [PTHR24067] (22-136)

Secondary structure (DSSP, 8-state):
-HHHHHHHHHHHHHHHTTTSSEEEEEETTEEEEEEEPPTTSTTTT-EEEEEEE--TTTTTSPPEEEESS---BTTB-TTSBB--HHHHT--TT--HHHHHHHHHHHHHS----SSS-SSHHHHHHHHH-HHHHHHHHHHHHHHHHHT--TTS--/-HHHHHHHHHHHHHHHTTTSSEEEEEETTEEEEEEEPPTTSTTTT-EEEEEEE--TTTTTSPPEEEESS---BTTB-TTSBB--HHHHT--TT--HHHHHHHHHHHHHS----SSS-SSHHHHHHHHH-HHHHHHHHHHHHHHHHHT--TTS--

Radius of gyration: 21.82 Å; Cα contacts (8 Å, |Δi|>4): 531; chains: 2; bounding box: 34×63×47 Å

Foldseek 3Di:
DLVVVQVVLQVVLCVVVVNQKHKDDPDPFKIKIWHAADPPFLLHQAIWIKIWGHDPCPPQAATWIFTVVADQAQQAANNRTGDFPCNVVDHNVDTVNVVNVRVNVCRRPPDHDPVDTRHDVLSCCVVPPVVVNSVRSNVVRVVNNVPVPPPVVD/DLVVVQVVLQVVLCVVVVNQKHWDDPDPFKIKIWHAADPPFLLHQAIWIKIWGHDPCPPQAATWIFTVVADQAQQAANNRTGDFVCNVVDHNVDTVNVVNVRVNVCRRPPDHDPVDTNHDVLSCCVVPPVVVNSVRSNVVRVVNNVPVPPPVVD

pLDDT: mean 92.61, std 11.45, range [35.66, 98.88]

Sequence (308 aa):
MVADRLSDEVDAIYKITDGKVKARKENDSTILIALPGPAGSPWENGMYSIVVSYGKQYPDVAPTVRFSPAISHPNIFASGKVSLKVLENWTKKFTLLEIVANLYEILKCPEVETDQPSNLEAAYNYLNDKTCYESNAKKIAVNLESKKPREIKLMVADRLSDEVDAIYKITDGKVKARKENDSTILIALPGPAGSPWENGMYSIVVSYGKQYPDVAPTVRFSPAISHPNIFASGKVSLKVLENWTKKFTLLEIVANLYEILKCPEVETDQPSNLEAAYNYLNDKTCYESNAKKIAVNLESKKPREIKL

Organism: Oikopleura dioica (NCBI:txid34765)

Nearest PDB structures (foldseek):
  5fq2-assembly1_A  TM=8.891E-01  e=2.095E-12  Homo sapiens
  5d2m-assembly2_D  TM=8.906E-01  e=9.428E-12  Homo sapiens
  6d68-assembly1_A  TM=8.550E-01  e=1.693E-10  Homo sapiens
  2eke-assembly1_A  TM=8.294E-01  e=5.083E-11  Saccharomyces cerevisiae
  7m2k-assembly3_E  TM=8.078E-01  e=2.696E-09  Homo sapiens